Protein AF-A0AAW7IAT6-F1 (afdb_monomer)

Organism: NCBI:txid1478

Structure (mmCIF, N/CA/C/O backbone):
data_AF-A0AAW7IAT6-F1
#
_entry.id   AF-A0AAW7IAT6-F1
#
loop_
_atom_site.group_PDB
_atom_site.id
_atom_site.type_symbol
_atom_site.label_atom_id
_atom_site.label_alt_id
_atom_site.label_comp_id
_atom_site.label_asym_id
_atom_site.label_entity_id
_atom_site.label_seq_id
_atom_site.pdbx_PDB_ins_code
_atom_site.Cartn_x
_atom_site.Cartn_y
_atom_site.Cartn_z
_atom_site.occupancy
_atom_site.B_iso_or_equiv
_atom_site.auth_seq_id
_atom_site.auth_comp_id
_atom_site.auth_asym_id
_atom_site.auth_atom_id
_atom_site.pdbx_PDB_model_num
ATOM 1 N N . MET A 1 1 ? 3.545 -10.809 -5.179 1.00 68.06 1 MET A N 1
ATOM 2 C CA . MET A 1 1 ? 3.947 -9.410 -4.914 1.00 68.06 1 MET A CA 1
ATOM 3 C C . MET A 1 1 ? 3.331 -9.015 -3.589 1.00 68.06 1 MET A C 1
ATOM 5 O O . MET A 1 1 ? 2.129 -9.197 -3.452 1.00 68.06 1 MET A O 1
ATOM 9 N N . LYS A 1 2 ? 4.120 -8.574 -2.607 1.00 82.31 2 LYS A N 1
ATOM 10 C CA . LYS A 1 2 ? 3.597 -8.228 -1.280 1.00 82.31 2 LYS A CA 1
ATOM 11 C C . LYS A 1 2 ? 4.144 -6.863 -0.873 1.00 82.31 2 LYS A C 1
ATOM 13 O O . LYS A 1 2 ? 5.359 -6.686 -0.851 1.00 82.31 2 LYS A O 1
ATOM 18 N N . LEU A 1 3 ? 3.237 -5.898 -0.720 1.00 88.25 3 LEU A N 1
ATOM 19 C CA . LEU A 1 3 ? 3.555 -4.472 -0.587 1.00 88.25 3 LEU A CA 1
ATOM 20 C C . LEU A 1 3 ? 3.602 -4.011 0.872 1.00 88.25 3 LEU A C 1
ATOM 22 O O . LEU A 1 3 ? 4.356 -3.101 1.171 1.00 88.25 3 LEU A O 1
ATOM 26 N N . PHE A 1 4 ? 2.807 -4.641 1.737 1.00 94.31 4 PHE A N 1
ATOM 27 C CA . PHE A 1 4 ? 2.560 -4.205 3.111 1.00 94.31 4 PHE A CA 1
ATOM 28 C C . PHE A 1 4 ? 3.017 -5.263 4.117 1.00 94.31 4 PHE A C 1
ATOM 30 O O . PHE A 1 4 ? 2.236 -5.743 4.933 1.00 94.31 4 PHE A O 1
ATOM 37 N N . ASN A 1 5 ? 4.257 -5.728 3.984 1.00 93.88 5 ASN A N 1
ATOM 38 C CA . ASN A 1 5 ? 4.747 -6.843 4.788 1.00 93.88 5 ASN A CA 1
ATOM 39 C C . ASN A 1 5 ? 4.856 -6.474 6.263 1.00 93.88 5 ASN A C 1
ATOM 41 O O . ASN A 1 5 ? 4.437 -7.260 7.111 1.00 93.88 5 ASN A O 1
ATOM 45 N N . GLU A 1 6 ? 5.432 -5.313 6.555 1.00 94.25 6 GLU A N 1
ATOM 46 C CA . GLU A 1 6 ? 5.637 -4.872 7.932 1.00 94.25 6 GLU A CA 1
ATOM 47 C C . GLU A 1 6 ? 4.328 -4.342 8.516 1.00 94.25 6 GLU A C 1
ATOM 49 O O . GLU A 1 6 ? 3.945 -4.704 9.630 1.00 94.25 6 GLU A O 1
ATOM 54 N N . THR A 1 7 ? 3.556 -3.599 7.717 1.00 96.31 7 THR A N 1
ATOM 55 C CA . THR A 1 7 ? 2.247 -3.087 8.142 1.00 96.31 7 THR A CA 1
ATOM 56 C C . THR A 1 7 ? 1.276 -4.219 8.495 1.00 96.31 7 THR A C 1
ATOM 58 O O . THR A 1 7 ? 0.554 -4.119 9.484 1.00 96.31 7 THR A O 1
ATOM 61 N N . GLU A 1 8 ? 1.261 -5.329 7.746 1.00 96.75 8 GLU A N 1
ATOM 62 C CA . GLU A 1 8 ? 0.407 -6.484 8.066 1.00 96.75 8 GLU A CA 1
ATOM 63 C C . GLU A 1 8 ? 0.724 -7.110 9.431 1.00 96.75 8 GLU A C 1
ATOM 65 O O . GLU A 1 8 ? -0.200 -7.548 10.118 1.00 96.75 8 GLU A O 1
ATOM 70 N N . LYS A 1 9 ? 1.998 -7.136 9.847 1.00 96.62 9 LYS A N 1
ATOM 71 C CA . LYS A 1 9 ? 2.387 -7.652 11.170 1.00 96.62 9 LYS A CA 1
ATOM 72 C C . LYS A 1 9 ? 1.819 -6.771 12.278 1.00 96.62 9 LYS A C 1
ATOM 74 O O . LYS A 1 9 ? 1.183 -7.281 13.196 1.00 96.62 9 LYS A O 1
ATOM 79 N N . VAL A 1 10 ? 1.973 -5.453 12.137 1.00 97.19 10 VAL A N 1
ATOM 80 C CA . VAL A 1 10 ? 1.434 -4.472 13.092 1.00 97.19 10 VAL A CA 1
ATOM 81 C C . VAL A 1 10 ? -0.098 -4.526 13.139 1.00 97.19 10 VAL A C 1
ATOM 83 O O . VAL A 1 10 ? -0.684 -4.475 14.219 1.00 97.19 10 VAL A O 1
ATOM 86 N N . ILE A 1 11 ? -0.765 -4.700 11.991 1.00 97.06 11 ILE A N 1
ATOM 87 C CA . ILE A 1 11 ? -2.224 -4.889 11.931 1.00 97.06 11 ILE A CA 1
ATOM 88 C C . ILE A 1 11 ? -2.654 -6.135 12.699 1.00 97.06 11 ILE A C 1
ATOM 90 O O . ILE A 1 11 ? -3.659 -6.091 13.410 1.00 97.06 11 ILE A O 1
ATOM 94 N N . ALA A 1 12 ? -1.945 -7.250 12.522 1.00 97.56 12 ALA A N 1
ATOM 95 C CA . ALA A 1 12 ? -2.290 -8.501 13.182 1.00 97.56 12 ALA A CA 1
ATOM 96 C C . ALA A 1 12 ? -2.202 -8.363 14.708 1.00 97.56 12 ALA A C 1
ATOM 98 O O . ALA A 1 12 ? -3.153 -8.720 15.401 1.00 97.56 12 ALA A O 1
ATOM 99 N N . GLU A 1 13 ? -1.121 -7.766 15.211 1.00 97.25 13 GLU A N 1
ATOM 100 C CA . GLU A 1 13 ? -0.932 -7.519 16.643 1.00 97.25 13 GLU A CA 1
ATOM 101 C C . GLU A 1 13 ? -1.993 -6.561 17.211 1.00 97.25 13 GLU A C 1
ATOM 103 O O . GLU A 1 13 ? -2.610 -6.843 18.241 1.00 97.25 13 GLU A O 1
ATOM 108 N N . TYR A 1 14 ? -2.279 -5.462 16.501 1.00 97.38 14 TYR A N 1
ATOM 109 C CA . TYR A 1 14 ? -3.326 -4.518 16.892 1.00 97.38 14 TYR A CA 1
ATOM 110 C C . TYR A 1 14 ? -4.693 -5.202 16.992 1.00 97.38 14 TYR A C 1
ATOM 112 O O . TYR A 1 14 ? -5.395 -5.050 17.990 1.00 97.38 14 TYR A O 1
ATOM 120 N N . LYS A 1 15 ? -5.064 -5.992 15.975 1.00 96.81 15 LYS A N 1
ATOM 121 C CA . LYS A 1 15 ? -6.337 -6.723 15.950 1.00 96.81 15 LYS A CA 1
ATOM 122 C C . LYS A 1 15 ? -6.440 -7.740 17.075 1.00 96.81 15 LYS A C 1
ATOM 124 O O . LYS A 1 15 ? -7.511 -7.881 17.651 1.00 96.81 15 LYS A O 1
ATOM 129 N N . GLU A 1 16 ? -5.354 -8.434 17.404 1.00 97.38 16 GLU A N 1
ATOM 130 C CA . GLU A 1 16 ? -5.362 -9.379 18.518 1.00 97.38 16 GLU A CA 1
ATOM 131 C C . GLU A 1 16 ? -5.670 -8.674 19.847 1.00 97.38 16 GLU A C 1
ATOM 133 O O . GLU A 1 16 ? -6.493 -9.157 20.626 1.00 97.38 16 GLU A O 1
ATOM 138 N N . ARG A 1 17 ? -5.050 -7.513 20.098 1.00 96.88 17 ARG A N 1
ATOM 139 C CA . ARG A 1 17 ? -5.281 -6.739 21.327 1.00 96.88 17 ARG A CA 1
ATOM 140 C C . ARG A 1 17 ? -6.670 -6.107 21.360 1.00 96.88 17 ARG A C 1
ATOM 142 O O . ARG A 1 17 ? -7.332 -6.189 22.389 1.00 96.88 17 ARG A O 1
ATOM 149 N N . VAL A 1 18 ? -7.140 -5.553 20.242 1.00 96.38 18 VAL A N 1
ATOM 150 C CA . VAL A 1 18 ? -8.504 -5.008 20.129 1.00 96.38 18 VAL A CA 1
ATOM 151 C C . VAL A 1 18 ? -9.552 -6.088 20.377 1.00 96.38 18 VAL A C 1
ATOM 153 O O . VAL A 1 18 ? -10.456 -5.862 21.169 1.00 96.38 18 VAL A O 1
ATOM 156 N N . ASN A 1 19 ? -9.394 -7.281 19.798 1.00 96.50 19 ASN A N 1
ATOM 157 C CA . ASN A 1 19 ? -10.354 -8.369 19.991 1.00 96.50 19 ASN A CA 1
ATOM 158 C C . ASN A 1 19 ? -10.507 -8.766 21.468 1.00 96.50 19 ASN A C 1
ATOM 160 O O . ASN A 1 19 ? -11.608 -9.103 21.890 1.00 96.50 19 ASN A O 1
ATOM 164 N N . LYS A 1 20 ? -9.428 -8.726 22.263 1.00 96.31 20 LYS A N 1
ATOM 165 C CA . LYS A 1 20 ? -9.503 -9.004 23.709 1.00 96.31 20 LYS A CA 1
ATOM 166 C C . LYS A 1 20 ? -10.361 -7.959 24.429 1.00 96.31 20 LYS A C 1
ATOM 168 O O . LYS A 1 20 ? -11.218 -8.335 25.220 1.00 96.31 20 LYS A O 1
ATOM 173 N N . LEU A 1 21 ? -10.173 -6.680 24.104 1.00 96.69 21 LEU A N 1
ATOM 174 C CA . LEU A 1 21 ? -10.958 -5.579 24.672 1.00 96.69 21 LEU A CA 1
ATOM 175 C C . LEU A 1 21 ? -12.420 -5.598 24.192 1.00 96.69 21 LEU A C 1
ATOM 177 O O . LEU A 1 21 ? -13.328 -5.289 24.954 1.00 96.69 21 LEU A O 1
ATOM 181 N N . ASP A 1 22 ? -12.668 -5.976 22.937 1.00 95.81 22 ASP A N 1
ATOM 182 C CA . ASP A 1 22 ? -14.022 -6.098 22.384 1.00 95.81 22 ASP A CA 1
ATOM 183 C C . ASP A 1 22 ? -14.809 -7.236 23.049 1.00 95.81 22 ASP A C 1
ATOM 185 O O . ASP A 1 22 ? -15.997 -7.080 23.320 1.00 95.81 22 ASP A O 1
ATOM 189 N N . LEU A 1 23 ? -14.157 -8.363 23.352 1.00 97.19 23 LEU A N 1
ATOM 190 C CA . LEU A 1 23 ? -14.782 -9.459 24.099 1.00 97.19 23 LEU A CA 1
ATOM 191 C C . LEU A 1 23 ? -15.156 -9.029 25.522 1.00 97.19 23 LEU A C 1
ATOM 193 O O . LEU A 1 23 ? -16.274 -9.287 25.959 1.00 97.19 23 LEU A O 1
ATOM 197 N N . GLN A 1 24 ? -14.261 -8.326 26.218 1.00 96.50 24 GLN A N 1
ATOM 198 C CA . GLN A 1 24 ? -14.551 -7.811 27.560 1.00 96.50 24 GLN A CA 1
ATOM 199 C C . GLN A 1 24 ? -15.702 -6.795 27.548 1.00 96.50 24 GLN A C 1
ATOM 201 O O . GLN A 1 24 ? -16.586 -6.853 28.396 1.00 96.50 24 GLN A O 1
ATOM 206 N N . GLU A 1 25 ? -15.737 -5.893 26.564 1.00 95.56 25 GLU A N 1
ATOM 207 C CA . GLU A 1 25 ? -16.840 -4.939 26.403 1.00 95.56 25 GLU A CA 1
ATOM 208 C C . GLU A 1 25 ? -18.183 -5.653 26.157 1.00 95.56 25 GLU A C 1
ATOM 210 O O . GLU A 1 25 ? -19.205 -5.264 26.723 1.00 95.56 25 GLU A O 1
ATOM 215 N N . GLN A 1 26 ? -18.192 -6.732 25.364 1.00 97.31 26 GLN A N 1
ATOM 216 C CA . GLN A 1 26 ? -19.392 -7.551 25.155 1.00 97.31 26 GLN A CA 1
ATOM 217 C C . GLN A 1 26 ? -19.880 -8.213 26.448 1.00 97.31 26 GLN A C 1
ATOM 219 O O . GLN A 1 26 ? -21.081 -8.192 26.719 1.00 97.31 26 GLN A O 1
ATOM 224 N N . GLU A 1 27 ? -18.970 -8.779 27.243 1.00 97.62 27 GLU A N 1
ATOM 225 C CA . GLU A 1 27 ? -19.296 -9.391 28.537 1.00 97.62 27 GLU A CA 1
ATOM 226 C C . GLU A 1 27 ? -19.878 -8.358 29.513 1.00 97.62 27 GLU A C 1
ATOM 228 O O . GLU A 1 27 ? -20.914 -8.613 30.127 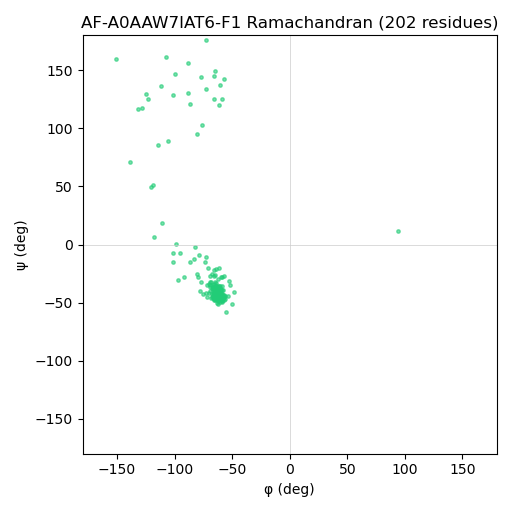1.00 97.62 27 GLU A O 1
ATOM 233 N N . LEU A 1 28 ? -19.286 -7.162 29.594 1.00 97.75 28 LEU A N 1
ATOM 234 C CA . LEU A 1 28 ? -19.784 -6.085 30.456 1.00 97.75 28 LEU A CA 1
ATOM 235 C C . LEU A 1 28 ? -21.164 -5.579 30.027 1.00 97.75 28 LEU A C 1
ATOM 237 O O . LEU A 1 28 ? -22.027 -5.362 30.875 1.00 97.75 28 LEU A O 1
ATOM 241 N N . HIS A 1 29 ? -21.415 -5.421 28.725 1.00 97.38 29 HIS A N 1
ATOM 242 C CA . HIS A 1 29 ? -22.745 -5.042 28.246 1.00 97.38 29 HIS A CA 1
ATOM 243 C C . HIS A 1 29 ? -23.795 -6.129 28.495 1.00 97.38 29 HIS A C 1
ATOM 245 O O . HIS A 1 29 ? -24.941 -5.803 28.809 1.00 97.38 29 HIS A O 1
ATOM 251 N N . ALA A 1 30 ? -23.427 -7.406 28.372 1.00 97.75 30 ALA A N 1
ATOM 252 C CA . ALA A 1 30 ? -24.324 -8.509 28.699 1.00 97.75 30 ALA A CA 1
ATOM 253 C C . ALA A 1 30 ? -24.684 -8.510 30.194 1.00 97.75 30 ALA A C 1
ATOM 255 O O . ALA A 1 30 ? -25.865 -8.611 30.530 1.00 97.75 30 ALA A O 1
ATOM 256 N N . GLU A 1 31 ? -23.696 -8.319 31.071 1.00 97.06 31 GLU A N 1
ATOM 257 C CA . GLU A 1 31 ? -23.906 -8.206 32.519 1.00 97.06 31 GLU A CA 1
ATOM 258 C C . GLU A 1 31 ? -24.777 -6.991 32.867 1.00 97.06 31 GLU A C 1
ATOM 260 O O . GLU A 1 31 ? -25.719 -7.096 33.650 1.00 97.06 31 GLU A O 1
ATOM 265 N N . LEU A 1 32 ? -24.528 -5.838 32.238 1.00 96.44 32 LEU A N 1
ATOM 266 C CA . LEU A 1 32 ? -25.323 -4.631 32.460 1.00 96.44 32 LEU A CA 1
ATOM 267 C C . LEU A 1 32 ? -26.798 -4.837 32.086 1.00 96.44 32 LEU A C 1
ATOM 269 O O . LEU A 1 32 ? -27.684 -4.397 32.820 1.00 96.44 32 LEU A O 1
ATOM 273 N N . ASN A 1 33 ? -27.062 -5.523 30.971 1.00 97.06 33 ASN A N 1
ATOM 274 C CA . ASN A 1 33 ? -28.423 -5.860 30.555 1.00 97.06 33 ASN A CA 1
ATOM 275 C C . ASN A 1 33 ? -29.090 -6.815 31.555 1.00 97.06 33 ASN A C 1
ATOM 277 O O . ASN A 1 33 ? -30.233 -6.579 31.945 1.00 97.06 33 ASN A O 1
ATOM 281 N N . ALA A 1 34 ? -28.374 -7.841 32.027 1.00 97.38 34 ALA A N 1
ATOM 282 C CA . ALA A 1 34 ? -28.889 -8.768 33.034 1.00 97.38 34 ALA A CA 1
ATOM 283 C C . ALA A 1 34 ? -29.238 -8.047 34.351 1.00 97.38 34 ALA A C 1
ATOM 285 O O . ALA A 1 34 ? -30.313 -8.264 34.910 1.00 97.38 34 ALA A O 1
ATOM 286 N N . LEU A 1 35 ? -28.385 -7.120 34.802 1.00 97.31 35 LEU A N 1
ATOM 287 C CA . LEU A 1 35 ? -28.651 -6.287 35.980 1.00 97.31 35 LEU A CA 1
ATOM 288 C C . LEU A 1 35 ? -29.867 -5.366 35.774 1.00 97.31 35 LEU A C 1
ATOM 290 O O . LEU A 1 35 ? -30.648 -5.159 36.702 1.00 97.31 35 LEU A O 1
ATOM 294 N N . GLN A 1 36 ? -30.078 -4.824 34.570 1.00 94.56 36 GLN A N 1
ATOM 295 C CA . GLN A 1 36 ? -31.275 -4.030 34.264 1.00 94.56 36 GLN A CA 1
ATOM 296 C C . GLN A 1 36 ? -32.561 -4.866 34.291 1.00 94.56 36 GLN A C 1
ATOM 298 O O . GLN A 1 36 ? -33.590 -4.394 34.790 1.00 94.56 36 GLN A O 1
ATOM 303 N N . GLU A 1 37 ? -32.512 -6.097 33.782 1.00 96.62 37 GLU A N 1
ATOM 304 C CA . GLU A 1 37 ? -33.627 -7.043 33.847 1.00 96.62 37 GLU A CA 1
ATOM 305 C C . GLU A 1 37 ? -33.942 -7.420 35.302 1.00 96.62 37 GLU A C 1
ATOM 307 O O . GLU A 1 37 ? -35.100 -7.324 35.720 1.00 96.62 37 GLU A O 1
ATOM 312 N N . GLU A 1 38 ? -32.918 -7.744 36.100 1.00 95.69 38 GLU A N 1
ATOM 313 C CA . GLU A 1 38 ? -33.052 -8.041 37.532 1.00 95.69 38 GLU A CA 1
ATOM 314 C C . GLU A 1 38 ? -33.657 -6.855 38.294 1.00 95.69 38 GLU A C 1
ATOM 316 O O . GLU A 1 38 ? -34.638 -7.009 39.024 1.00 95.69 38 GLU A O 1
ATOM 321 N N . HIS A 1 39 ? -33.135 -5.644 38.081 1.00 94.75 39 HIS A N 1
ATOM 322 C CA . HIS A 1 39 ? -33.656 -4.436 38.719 1.00 94.75 39 HIS A CA 1
ATOM 323 C C . HIS A 1 39 ? -35.128 -4.187 38.362 1.00 94.75 39 HIS A C 1
ATOM 325 O O . HIS A 1 39 ? -35.924 -3.796 39.219 1.00 94.75 39 HIS A O 1
ATOM 331 N N . THR A 1 40 ? -35.511 -4.437 37.107 1.00 94.19 40 THR A N 1
ATOM 332 C CA . THR A 1 40 ? -36.898 -4.287 36.650 1.00 94.19 40 THR A CA 1
ATOM 333 C C . THR A 1 40 ? -37.820 -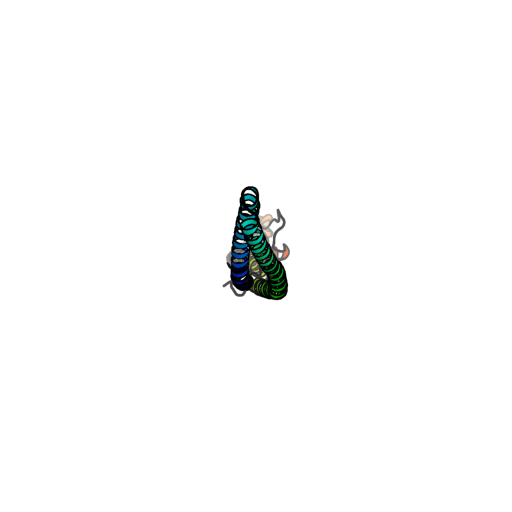5.304 37.322 1.00 94.19 40 THR A C 1
ATOM 335 O O . THR A 1 40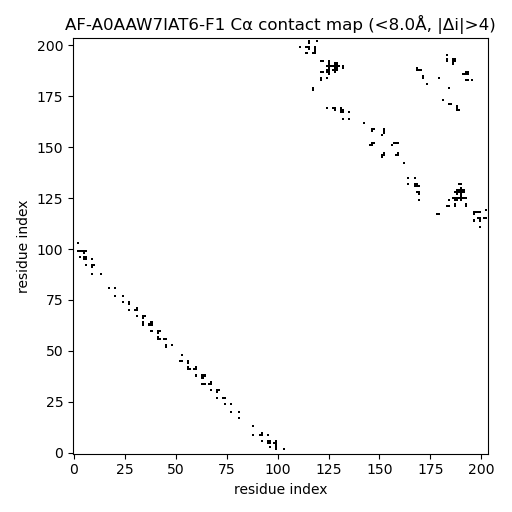 ? -38.888 -4.924 37.805 1.00 94.19 40 THR A O 1
ATOM 338 N N . ALA A 1 41 ? -37.398 -6.568 37.428 1.00 94.62 41 ALA A N 1
ATOM 339 C CA . ALA A 1 41 ? -38.146 -7.600 38.147 1.00 94.62 41 ALA A CA 1
ATOM 340 C C . ALA A 1 41 ? -38.349 -7.231 39.628 1.00 94.62 41 ALA A C 1
ATOM 342 O O . ALA A 1 41 ? -39.473 -7.268 40.127 1.00 94.62 41 ALA A O 1
ATOM 343 N N . LEU A 1 42 ? -37.297 -6.749 40.302 1.00 93.62 42 LEU A N 1
ATOM 344 C CA . LEU A 1 42 ? -37.365 -6.308 41.700 1.00 93.62 42 LEU A CA 1
ATOM 345 C C . LEU A 1 42 ? -38.306 -5.118 41.924 1.00 93.62 42 LEU A C 1
ATOM 347 O O . LEU A 1 42 ? -38.847 -4.962 43.021 1.00 93.62 42 LEU A O 1
ATOM 351 N N . ILE A 1 43 ? -38.486 -4.245 40.929 1.00 91.38 43 ILE A N 1
ATOM 352 C CA . ILE A 1 43 ? -39.466 -3.152 40.996 1.00 91.38 43 ILE A CA 1
ATOM 353 C C . ILE A 1 43 ? -40.888 -3.704 40.883 1.00 91.38 43 ILE A C 1
ATOM 355 O O . ILE A 1 43 ? -41.745 -3.311 41.674 1.00 91.38 43 ILE A O 1
ATOM 359 N N . LEU A 1 44 ? -41.134 -4.615 39.940 1.00 93.25 44 LEU A N 1
ATOM 360 C CA . LEU A 1 44 ? -42.453 -5.218 39.733 1.00 93.25 44 LEU A CA 1
ATOM 361 C C . LEU A 1 44 ? -42.903 -6.027 40.960 1.00 93.25 44 LEU A C 1
ATOM 363 O O . LEU A 1 44 ? -44.037 -5.884 41.417 1.00 93.25 44 LEU A O 1
ATOM 367 N N . ASP A 1 45 ? -41.995 -6.786 41.575 1.00 93.38 45 ASP A N 1
ATOM 368 C CA . ASP A 1 45 ? -42.293 -7.592 42.766 1.00 93.38 45 ASP A CA 1
ATOM 369 C C . ASP A 1 45 ? -42.681 -6.740 43.994 1.00 93.38 45 ASP A C 1
ATOM 371 O O . ASP A 1 45 ? -43.370 -7.211 44.904 1.00 93.38 45 ASP A O 1
ATOM 375 N N . GLN A 1 46 ? -42.315 -5.450 44.030 1.00 89.06 46 GLN A N 1
ATOM 376 C CA . GLN A 1 46 ? -42.703 -4.540 45.120 1.00 89.06 46 GLN A CA 1
ATOM 377 C C . GLN A 1 46 ? -44.192 -4.160 45.111 1.00 89.06 46 GLN A C 1
ATOM 379 O O . GLN A 1 46 ? -44.702 -3.701 46.147 1.00 89.06 46 GLN A O 1
ATOM 384 N N . GLU A 1 47 ? -44.886 -4.314 43.979 1.00 86.50 47 GLU A N 1
ATOM 385 C CA . GLU A 1 47 ? -46.293 -3.924 43.825 1.00 86.50 47 GLU A CA 1
ATOM 386 C C . GLU A 1 47 ? -47.233 -4.807 44.662 1.00 86.50 47 GLU A C 1
ATOM 388 O O . GLU A 1 47 ? -48.221 -4.307 45.202 1.00 86.50 47 GLU A O 1
ATOM 393 N N . GLY A 1 48 ? -46.887 -6.087 44.844 1.00 86.25 48 GLY A N 1
ATOM 394 C CA . GLY A 1 48 ? -47.652 -7.056 45.643 1.00 86.25 48 GLY A CA 1
ATOM 395 C C . GLY A 1 48 ? -47.108 -7.332 47.052 1.00 86.25 48 GLY A C 1
ATOM 396 O O . GLY A 1 48 ? -47.764 -8.023 47.830 1.00 86.25 48 GLY A O 1
ATOM 397 N N . ALA A 1 49 ? -45.929 -6.805 47.388 1.00 88.62 49 ALA A N 1
ATOM 398 C CA . ALA A 1 49 ? -45.195 -7.129 48.612 1.00 88.62 49 ALA A CA 1
ATOM 399 C C . ALA A 1 49 ? -45.751 -6.454 49.883 1.00 88.62 49 ALA A C 1
ATOM 401 O O . ALA A 1 49 ? -46.129 -5.275 49.882 1.00 88.62 49 ALA A O 1
ATOM 402 N N . ASN A 1 50 ? -45.701 -7.167 51.014 1.00 93.50 50 ASN A N 1
ATOM 403 C CA . ASN A 1 50 ? -45.935 -6.578 52.337 1.00 93.50 50 ASN A CA 1
ATOM 404 C C . ASN A 1 50 ? -44.756 -5.682 52.787 1.00 93.50 50 ASN A C 1
ATOM 406 O O . ASN A 1 50 ? -43.741 -5.562 52.104 1.00 93.50 50 ASN A O 1
ATOM 410 N N . LEU A 1 51 ? -44.871 -5.016 53.944 1.00 90.44 51 LEU A N 1
ATOM 411 C CA . LEU A 1 51 ? -43.859 -4.050 54.403 1.00 90.44 51 LEU A CA 1
ATOM 412 C C . LEU A 1 51 ? -42.454 -4.661 54.543 1.00 90.44 51 LEU A C 1
ATOM 414 O O . LEU A 1 51 ? -41.481 -4.053 54.096 1.00 90.44 51 LEU A O 1
ATOM 418 N N . SER A 1 52 ? -42.344 -5.841 55.155 1.00 91.69 52 SER A N 1
ATOM 419 C CA . SER A 1 52 ? -41.057 -6.510 55.375 1.00 91.69 52 SER A CA 1
ATOM 420 C C . SER A 1 52 ? -40.426 -6.948 54.052 1.00 91.69 52 SER A C 1
ATOM 422 O O . SER A 1 52 ? -39.244 -6.697 53.821 1.00 91.69 52 SER A O 1
ATOM 424 N N . GLU A 1 53 ? -41.227 -7.528 53.156 1.00 92.19 53 GLU A N 1
ATOM 425 C CA . GLU A 1 53 ? -40.809 -7.913 51.800 1.00 92.19 53 GLU A CA 1
ATOM 426 C C . GLU A 1 53 ? -40.364 -6.698 50.981 1.00 92.19 53 GLU A C 1
ATOM 428 O O . GLU A 1 53 ? -39.326 -6.728 50.328 1.00 92.19 53 GLU A O 1
ATOM 433 N N . ARG A 1 54 ? -41.085 -5.579 51.075 1.00 90.62 54 ARG A N 1
ATOM 434 C CA . ARG A 1 54 ? -40.736 -4.345 50.364 1.00 90.62 54 ARG A CA 1
ATOM 435 C C . ARG A 1 54 ? -39.408 -3.752 50.836 1.00 90.62 54 ARG A C 1
ATOM 437 O O . ARG A 1 54 ? -38.657 -3.230 50.014 1.00 90.62 54 ARG A O 1
ATOM 444 N N . ILE A 1 55 ? -39.105 -3.809 52.137 1.00 91.56 55 ILE A N 1
ATOM 445 C CA . ILE A 1 55 ? -37.798 -3.381 52.668 1.00 91.56 55 ILE A CA 1
ATOM 446 C C . ILE A 1 55 ? -36.684 -4.266 52.095 1.00 91.56 55 ILE A C 1
ATOM 448 O O . ILE A 1 55 ? -35.658 -3.745 51.658 1.00 91.56 55 ILE A O 1
ATOM 452 N N . TYR A 1 56 ? -3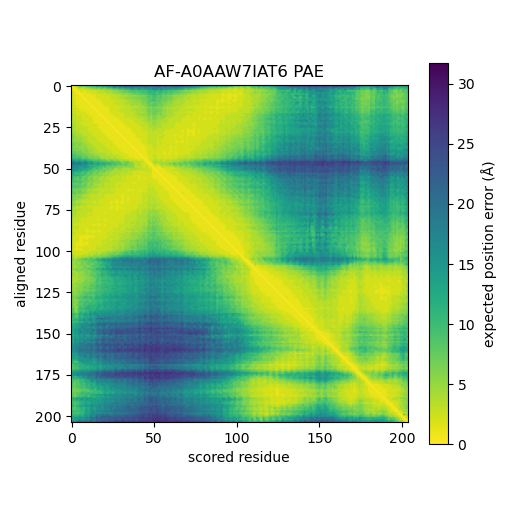6.906 -5.582 52.050 1.00 93.75 56 TYR A N 1
ATOM 453 C CA . TYR A 1 56 ? -35.955 -6.537 51.487 1.00 93.75 56 TYR A CA 1
ATOM 454 C C . TYR A 1 56 ? -35.701 -6.298 49.989 1.00 93.75 56 TYR A C 1
ATOM 456 O O . TYR A 1 56 ? -34.553 -6.109 49.588 1.00 93.75 56 TYR A O 1
ATOM 464 N N . LEU A 1 57 ? -36.761 -6.198 49.180 1.00 93.75 57 LEU A N 1
ATOM 465 C CA . LEU A 1 57 ? -36.673 -5.940 47.737 1.00 93.75 57 LEU A CA 1
ATOM 466 C C . LEU A 1 57 ? -35.984 -4.604 47.427 1.00 93.75 57 LEU A C 1
ATOM 468 O O . LEU A 1 57 ? -35.161 -4.526 46.520 1.00 93.75 57 LEU A O 1
ATOM 472 N N . LYS A 1 58 ? -36.243 -3.554 48.220 1.00 92.19 58 LYS A N 1
ATOM 473 C CA . LYS A 1 58 ? -35.526 -2.273 48.090 1.00 92.19 58 LYS A CA 1
ATOM 474 C C . LYS A 1 58 ? -34.033 -2.397 48.385 1.00 92.19 58 LYS A C 1
ATOM 476 O O . LYS A 1 58 ? -33.241 -1.696 47.759 1.00 92.19 58 LYS A O 1
ATOM 481 N N . SER A 1 59 ? -33.645 -3.247 49.335 1.00 93.50 59 SER A N 1
ATOM 482 C CA . SER A 1 59 ? -32.232 -3.503 49.623 1.00 93.50 59 SER A CA 1
ATOM 483 C C . SER A 1 59 ? -31.546 -4.191 48.445 1.00 93.50 59 SER A C 1
ATOM 485 O O . SER A 1 59 ? -30.469 -3.754 48.049 1.00 93.50 59 SER A O 1
ATOM 487 N N . GLN A 1 60 ? -32.183 -5.211 47.861 1.00 95.12 60 GLN A N 1
ATOM 488 C CA . GLN A 1 60 ? -31.657 -5.891 46.674 1.00 95.12 60 GLN A CA 1
ATOM 489 C C . GLN A 1 60 ? -31.576 -4.952 45.469 1.00 95.12 60 GLN A C 1
ATOM 491 O O . GLN A 1 60 ? -30.532 -4.869 44.835 1.00 95.12 60 GLN A O 1
ATOM 496 N N . ALA A 1 61 ? -32.621 -4.161 45.205 1.00 93.38 61 ALA A N 1
ATOM 497 C CA . ALA A 1 61 ? -32.610 -3.203 44.100 1.00 93.38 61 ALA A CA 1
ATOM 498 C C . ALA A 1 61 ? -31.447 -2.205 44.226 1.00 93.38 61 ALA A C 1
ATOM 500 O O . ALA A 1 61 ? -30.786 -1.887 43.242 1.00 93.38 61 ALA A O 1
ATOM 501 N N . LYS A 1 62 ? -31.141 -1.755 45.452 1.00 94.44 62 LYS A N 1
ATOM 502 C CA . LYS A 1 62 ? -29.987 -0.886 45.711 1.00 94.44 62 LYS A CA 1
ATOM 503 C C . LYS A 1 62 ? -28.648 -1.591 45.460 1.00 94.44 62 LYS A C 1
ATOM 505 O O . LYS A 1 62 ? -27.717 -0.948 44.985 1.00 94.44 62 LYS A O 1
ATOM 510 N N . GLU A 1 63 ? -28.542 -2.880 45.775 1.00 95.19 63 GLU A N 1
ATOM 511 C CA . GLU A 1 63 ? -27.353 -3.682 45.462 1.00 95.19 63 GLU A CA 1
ATOM 512 C C . GLU A 1 63 ? -27.154 -3.814 43.946 1.00 95.19 63 GLU A C 1
ATOM 514 O O . GLU A 1 63 ? -26.044 -3.603 43.461 1.00 95.19 63 GLU A O 1
ATOM 519 N N . VAL A 1 64 ? -28.229 -4.086 43.199 1.00 96.25 64 VAL A N 1
ATOM 520 C CA . VAL A 1 64 ? -28.198 -4.173 41.731 1.00 96.25 64 VAL A CA 1
ATOM 521 C C . VAL A 1 64 ? -27.752 -2.850 41.111 1.00 96.25 64 VAL A C 1
ATOM 523 O O . VAL A 1 64 ? -26.846 -2.851 40.284 1.00 96.25 64 VAL A O 1
ATOM 526 N N . VAL A 1 65 ? -28.296 -1.714 41.568 1.00 95.12 65 VAL A N 1
ATOM 527 C CA . VAL A 1 65 ? -27.847 -0.382 41.118 1.00 95.12 65 VAL A CA 1
ATOM 528 C C . VAL A 1 65 ? -26.350 -0.186 41.368 1.00 95.12 65 VAL A C 1
ATOM 530 O O . VAL A 1 65 ? -25.636 0.240 40.465 1.00 95.12 65 VAL A O 1
ATOM 533 N N . GLY A 1 66 ? -25.855 -0.554 42.555 1.00 96.19 66 GLY A N 1
ATOM 534 C CA . GLY A 1 66 ? -24.426 -0.465 42.867 1.00 96.19 66 GLY A CA 1
ATOM 535 C C . GLY A 1 66 ? -23.556 -1.331 41.948 1.00 96.19 66 GLY A C 1
ATOM 536 O O . GLY A 1 66 ? -22.500 -0.886 41.506 1.00 96.19 66 GLY A O 1
ATOM 537 N N . LYS A 1 67 ? -24.008 -2.544 41.598 1.00 96.69 67 LYS A N 1
ATOM 538 C CA . LYS A 1 67 ? -23.323 -3.393 40.607 1.00 96.69 67 LYS A CA 1
ATOM 539 C C . LYS A 1 67 ? -23.334 -2.756 39.217 1.00 96.69 67 LYS A C 1
ATOM 541 O O . LYS A 1 67 ? -22.297 -2.739 38.562 1.00 96.69 67 LYS A O 1
ATOM 546 N N . SER A 1 68 ? -24.459 -2.185 38.782 1.00 96.50 68 SER A N 1
ATOM 547 C CA . SER A 1 68 ? -24.550 -1.497 37.487 1.00 96.50 68 SER A CA 1
ATOM 548 C C . SER A 1 68 ? -23.620 -0.284 37.403 1.00 96.50 68 SER A C 1
ATOM 550 O O . SER A 1 68 ? -23.017 -0.058 36.359 1.00 96.50 68 SER A O 1
ATOM 552 N N . GLU A 1 69 ? -23.469 0.487 38.484 1.00 96.44 69 GLU A N 1
ATOM 553 C CA . GLU A 1 69 ? -22.516 1.606 38.552 1.00 96.44 69 GLU A CA 1
ATOM 554 C C . GLU A 1 69 ? -21.066 1.131 38.379 1.00 96.44 69 GLU A C 1
ATOM 556 O O . GLU A 1 69 ? -20.316 1.736 37.616 1.00 96.44 69 GLU A O 1
ATOM 561 N N . ILE A 1 70 ? -20.691 0.016 39.019 1.00 97.38 70 ILE A N 1
ATOM 562 C CA . ILE A 1 70 ? -19.362 -0.594 38.856 1.00 97.38 70 ILE A CA 1
ATOM 563 C C . ILE A 1 70 ? -19.143 -1.037 37.405 1.00 97.38 70 ILE A C 1
ATOM 565 O O . ILE A 1 70 ? -18.118 -0.702 36.816 1.00 97.38 70 ILE A O 1
ATOM 569 N N . VAL A 1 71 ? -20.107 -1.750 36.812 1.00 96.94 71 VAL A N 1
ATOM 570 C CA . VAL A 1 71 ? -20.014 -2.222 35.419 1.00 96.94 71 VAL A CA 1
ATOM 571 C C . VAL A 1 71 ? -19.891 -1.049 34.444 1.00 96.94 71 VAL A C 1
ATOM 573 O O . VAL A 1 71 ? -19.057 -1.093 33.544 1.00 96.94 71 VAL A O 1
ATOM 576 N N . ASN A 1 72 ? -20.659 0.027 34.639 1.00 97.06 72 ASN A N 1
ATOM 577 C CA . ASN A 1 72 ? -20.530 1.239 33.825 1.00 97.06 72 ASN A CA 1
ATOM 578 C C . ASN A 1 72 ? -19.138 1.873 33.952 1.00 97.06 72 ASN A C 1
ATOM 580 O O . ASN A 1 72 ? -18.554 2.234 32.934 1.00 97.06 72 ASN A O 1
ATOM 584 N N . GLY A 1 73 ? -18.581 1.949 35.166 1.00 97.50 73 GLY A N 1
ATOM 585 C CA . GLY A 1 73 ? -17.208 2.420 35.372 1.00 97.50 73 GLY A CA 1
ATOM 586 C C . GLY A 1 73 ? -16.181 1.569 34.618 1.00 97.50 73 GLY A C 1
ATOM 587 O O . GLY A 1 73 ? -15.318 2.110 33.935 1.00 97.50 73 GLY A O 1
ATOM 588 N N . MET A 1 74 ? -16.330 0.241 34.640 1.00 97.62 74 MET A N 1
ATOM 589 C CA . MET A 1 74 ? -15.459 -0.662 33.877 1.00 97.62 74 MET A CA 1
ATOM 590 C C . MET A 1 74 ? -15.585 -0.465 32.357 1.00 97.62 74 MET A C 1
ATOM 592 O O . MET A 1 74 ? -14.590 -0.581 31.647 1.00 97.62 74 MET A O 1
ATOM 596 N N . ILE A 1 75 ? -16.782 -0.159 31.841 1.00 97.00 75 ILE A N 1
ATOM 597 C CA . ILE A 1 75 ? -16.990 0.158 30.416 1.00 97.00 75 ILE A CA 1
ATOM 598 C C . ILE A 1 75 ? -16.273 1.465 30.042 1.00 97.00 75 ILE A C 1
ATOM 600 O O . ILE A 1 75 ? -15.647 1.539 28.983 1.00 97.00 75 ILE A O 1
ATOM 604 N N . GLU A 1 76 ? -16.335 2.486 30.902 1.00 96.81 76 GLU A N 1
ATOM 605 C CA . GLU A 1 76 ? -15.615 3.750 30.699 1.00 96.81 76 GLU A CA 1
ATOM 606 C C . GLU A 1 76 ? -14.094 3.534 30.678 1.00 96.81 76 GLU A C 1
ATOM 608 O O . GLU A 1 76 ? -13.432 3.970 29.731 1.00 96.81 76 GLU A O 1
ATOM 613 N N . GLU A 1 77 ? -13.556 2.786 31.647 1.00 95.94 77 GLU A N 1
ATOM 614 C CA . GLU A 1 77 ? -12.138 2.398 31.703 1.00 95.94 77 GLU A CA 1
ATOM 615 C C . GLU A 1 77 ? -11.705 1.657 30.426 1.00 95.94 77 GLU A C 1
ATOM 617 O O . GLU A 1 77 ? -10.686 1.992 29.820 1.00 95.94 77 GLU A O 1
ATOM 622 N N . LEU A 1 78 ? -12.520 0.717 29.936 1.00 96.75 78 LEU A N 1
ATOM 623 C CA . LEU A 1 78 ? -12.279 0.013 28.670 1.00 96.75 78 LEU A CA 1
ATOM 624 C C . LEU A 1 78 ? -12.229 0.961 27.465 1.00 96.75 78 LEU A C 1
ATOM 626 O O . LEU A 1 78 ? -11.428 0.773 26.544 1.00 96.75 78 LEU A O 1
ATOM 630 N N . GLY A 1 79 ? -13.071 1.995 27.460 1.00 95.06 79 GLY A N 1
ATOM 631 C CA . GLY A 1 79 ? -13.042 3.053 26.454 1.00 95.06 79 GLY A CA 1
ATOM 632 C C . GLY A 1 79 ? -11.708 3.803 26.444 1.00 95.06 79 GLY A C 1
ATOM 633 O O . GLY A 1 79 ? -11.127 4.028 25.372 1.00 95.06 79 GLY A O 1
ATOM 634 N N . GLU A 1 80 ? -11.188 4.139 27.625 1.00 97.31 80 GLU A N 1
ATOM 635 C CA . GLU A 1 80 ? -9.874 4.766 27.791 1.00 97.31 80 GLU A CA 1
ATOM 636 C C . GLU A 1 80 ? -8.734 3.831 27.369 1.00 97.31 80 GLU A C 1
ATOM 638 O O . GLU A 1 80 ? -7.837 4.251 26.632 1.00 97.31 80 GLU A O 1
ATOM 643 N N . GLU A 1 81 ? -8.796 2.547 27.729 1.00 97.00 81 GLU A N 1
ATOM 644 C CA . GLU A 1 81 ? -7.819 1.538 27.305 1.00 97.00 81 GLU A CA 1
ATOM 645 C C . GLU A 1 81 ? -7.779 1.384 25.779 1.00 97.00 81 GLU A C 1
ATOM 647 O O . GLU A 1 81 ? -6.703 1.376 25.170 1.00 97.00 81 GLU A O 1
ATOM 652 N N . LYS A 1 82 ? -8.944 1.338 25.119 1.00 96.31 82 LYS A N 1
ATOM 653 C CA . LYS A 1 82 ? -9.027 1.311 23.650 1.00 96.31 82 LYS A CA 1
ATOM 654 C C . LYS A 1 82 ? -8.444 2.578 23.028 1.00 96.31 82 LYS A C 1
ATOM 656 O O . LYS A 1 82 ? -7.836 2.505 21.954 1.00 96.31 82 LYS A O 1
ATOM 661 N N . ALA A 1 83 ? -8.634 3.742 23.649 1.00 96.94 83 ALA A N 1
ATOM 662 C CA . ALA A 1 83 ? -8.045 4.993 23.179 1.00 96.94 83 ALA A CA 1
ATOM 663 C C . ALA A 1 83 ? -6.515 4.986 23.335 1.00 96.94 83 ALA A C 1
ATOM 665 O O . ALA A 1 83 ? -5.804 5.308 22.377 1.00 96.94 83 ALA A O 1
ATOM 666 N N . ALA A 1 84 ? -6.008 4.538 24.485 1.00 97.50 84 ALA A N 1
ATOM 667 C CA . ALA A 1 84 ? -4.581 4.380 24.746 1.00 97.50 84 ALA A CA 1
ATOM 668 C C . ALA A 1 84 ? -3.929 3.403 23.756 1.00 97.50 84 ALA A C 1
ATOM 670 O O . ALA A 1 84 ? -2.891 3.722 23.175 1.00 97.50 84 ALA A O 1
ATOM 671 N N . LEU A 1 85 ? -4.583 2.275 23.459 1.00 97.62 85 LEU A N 1
ATOM 672 C CA . LEU A 1 85 ? -4.111 1.302 22.473 1.00 97.62 85 LEU A CA 1
ATOM 673 C C . LEU A 1 85 ? -3.985 1.916 21.069 1.00 97.62 85 LEU A C 1
ATOM 675 O O . LEU A 1 85 ? -3.011 1.669 20.358 1.00 97.62 85 LEU A O 1
ATOM 679 N N . ARG A 1 86 ? -4.943 2.755 20.647 1.00 97.00 86 ARG A N 1
ATOM 680 C CA . ARG A 1 86 ? -4.838 3.474 19.361 1.00 97.00 86 ARG A CA 1
ATOM 681 C C . ARG A 1 86 ? -3.647 4.426 19.351 1.00 97.00 86 ARG A C 1
ATOM 683 O O . ARG A 1 86 ? -2.944 4.499 18.342 1.00 97.00 86 ARG A O 1
ATOM 690 N N . MET A 1 87 ? -3.412 5.146 20.447 1.00 97.81 87 MET A N 1
ATOM 691 C CA . MET A 1 87 ? -2.262 6.045 20.566 1.00 97.81 87 MET A CA 1
ATOM 692 C C . MET A 1 87 ? -0.934 5.281 20.539 1.00 97.81 87 MET A C 1
ATOM 694 O O . MET A 1 87 ? -0.012 5.723 19.860 1.00 97.81 87 MET A O 1
ATOM 698 N N . GLU A 1 88 ? -0.862 4.122 21.199 1.00 97.44 88 GLU A N 1
ATOM 699 C CA . GLU A 1 88 ? 0.302 3.226 21.209 1.00 97.44 88 GLU A CA 1
ATOM 700 C C . GLU A 1 88 ? 0.641 2.721 19.798 1.00 97.44 88 GLU A C 1
ATOM 702 O O . GLU A 1 88 ? 1.789 2.800 19.360 1.00 97.44 88 GLU A O 1
ATOM 707 N N . PHE A 1 89 ? -0.362 2.255 19.048 1.00 97.94 89 PHE A N 1
ATOM 708 C CA . PHE A 1 89 ? -0.140 1.652 17.732 1.00 97.94 89 PHE A CA 1
ATOM 709 C C . PHE A 1 89 ? 0.043 2.668 16.603 1.00 97.94 89 PHE A C 1
ATOM 711 O O . PHE A 1 89 ? 0.698 2.359 15.610 1.00 97.94 89 PHE A O 1
ATOM 718 N N . THR A 1 90 ? -0.486 3.887 16.725 1.00 97.12 90 THR A N 1
ATOM 719 C CA . THR A 1 90 ? -0.355 4.935 15.693 1.00 97.12 90 THR A CA 1
ATOM 720 C C . THR A 1 90 ? 1.094 5.153 15.209 1.00 97.12 90 THR A C 1
ATOM 722 O O . THR A 1 90 ? 1.322 5.118 13.994 1.00 97.12 90 THR A O 1
ATOM 725 N N . PRO A 1 91 ? 2.101 5.356 16.084 1.00 97.69 91 PRO A N 1
ATOM 726 C CA . PRO A 1 91 ? 3.488 5.476 15.643 1.00 97.69 91 PRO A CA 1
ATOM 727 C C . PRO A 1 91 ? 4.036 4.178 15.033 1.00 97.69 91 PRO A C 1
ATOM 729 O O . PRO A 1 91 ? 4.797 4.257 14.071 1.00 97.69 91 PRO A O 1
ATOM 732 N N . LEU A 1 92 ? 3.624 3.001 15.519 1.00 97.81 92 LEU A N 1
ATOM 733 C CA . LEU A 1 92 ? 4.052 1.708 14.967 1.00 97.81 92 LEU A CA 1
ATOM 734 C C . LEU A 1 92 ? 3.566 1.520 13.526 1.00 97.81 92 LEU A C 1
ATOM 736 O O . LEU A 1 92 ? 4.351 1.157 12.653 1.00 97.81 92 LEU A O 1
ATOM 740 N N . TYR A 1 93 ? 2.304 1.863 13.251 1.00 97.00 93 TYR A N 1
ATOM 741 C CA . TYR A 1 93 ? 1.758 1.889 11.893 1.00 97.00 93 TYR A CA 1
ATOM 742 C C . TYR A 1 93 ? 2.548 2.823 10.982 1.00 97.00 93 TYR A C 1
ATOM 744 O O . TYR A 1 93 ? 2.879 2.457 9.856 1.00 97.00 93 TYR A O 1
ATOM 752 N N . LYS A 1 94 ? 2.860 4.033 11.458 1.00 96.88 94 LYS A N 1
ATOM 753 C CA . LYS A 1 94 ? 3.623 5.010 10.674 1.00 96.88 94 LYS A CA 1
ATOM 754 C C . LYS A 1 94 ? 5.012 4.479 10.316 1.00 96.88 94 LYS A C 1
ATOM 756 O O . LYS A 1 94 ? 5.436 4.633 9.173 1.00 96.88 94 LYS A O 1
ATOM 761 N N . THR A 1 95 ? 5.706 3.865 11.270 1.00 97.62 95 THR A N 1
ATOM 762 C CA . THR A 1 95 ? 7.027 3.266 11.042 1.00 97.62 95 THR A CA 1
ATOM 763 C C . THR A 1 95 ? 6.945 2.119 10.042 1.00 97.62 95 THR A C 1
ATOM 765 O O . THR A 1 95 ? 7.646 2.156 9.034 1.00 97.62 95 THR A O 1
ATOM 768 N N . ALA A 1 96 ? 6.029 1.171 10.244 1.00 96.94 96 ALA A N 1
ATOM 769 C CA . ALA A 1 96 ? 5.868 0.028 9.349 1.00 96.94 96 ALA A CA 1
ATOM 770 C C . ALA A 1 96 ? 5.499 0.446 7.912 1.00 96.94 96 ALA A C 1
ATOM 772 O O . ALA A 1 96 ? 6.031 -0.098 6.945 1.00 96.94 96 ALA A O 1
ATOM 773 N N . LEU A 1 97 ? 4.655 1.473 7.752 1.00 96.31 97 LEU A N 1
ATOM 774 C CA . LEU A 1 97 ? 4.336 2.036 6.437 1.00 96.31 97 LEU A CA 1
ATOM 775 C C . LEU A 1 97 ? 5.566 2.639 5.749 1.00 96.31 97 LEU A C 1
ATOM 777 O O . LEU A 1 97 ? 5.727 2.476 4.540 1.00 96.31 97 LEU A O 1
ATOM 781 N N . ASN A 1 98 ? 6.432 3.333 6.492 1.00 95.06 98 ASN A N 1
ATOM 782 C CA . ASN A 1 98 ? 7.667 3.882 5.933 1.00 95.06 98 ASN A CA 1
ATOM 783 C C . ASN A 1 98 ? 8.622 2.767 5.488 1.00 95.06 98 ASN A C 1
ATOM 785 O O . ASN A 1 98 ? 9.163 2.845 4.387 1.00 95.06 98 ASN A O 1
ATOM 789 N N . GLU A 1 99 ? 8.772 1.710 6.285 1.00 93.88 99 GLU A N 1
ATOM 790 C CA . GLU A 1 99 ? 9.587 0.541 5.932 1.00 93.88 99 GLU A CA 1
ATOM 791 C C . GLU A 1 99 ? 9.070 -0.149 4.659 1.00 93.88 99 GLU A C 1
ATOM 793 O O . GLU A 1 99 ? 9.842 -0.465 3.749 1.00 93.88 99 GLU A O 1
ATOM 798 N N . ASP A 1 100 ? 7.749 -0.315 4.541 1.00 94.19 100 ASP A N 1
ATOM 799 C CA . ASP A 1 100 ? 7.114 -0.864 3.341 1.00 94.19 100 ASP A CA 1
ATOM 800 C C . ASP A 1 100 ? 7.337 0.042 2.106 1.00 94.19 100 ASP A C 1
ATOM 802 O O . ASP A 1 100 ? 7.593 -0.452 0.999 1.00 94.19 100 ASP A O 1
ATOM 806 N N . ILE A 1 101 ? 7.303 1.372 2.271 1.00 91.50 101 ILE A N 1
ATOM 807 C CA . ILE A 1 101 ? 7.616 2.341 1.204 1.00 91.50 101 ILE A CA 1
ATOM 808 C C . ILE A 1 101 ? 9.079 2.225 0.764 1.00 91.50 101 ILE A C 1
ATOM 810 O O . ILE A 1 101 ? 9.353 2.168 -0.438 1.00 91.50 101 ILE A O 1
ATOM 814 N N . GLU A 1 102 ? 10.022 2.170 1.701 1.00 89.38 102 GLU A N 1
ATOM 815 C CA . GLU A 1 102 ? 11.447 2.033 1.390 1.00 89.38 102 GLU A CA 1
ATOM 816 C C . GLU A 1 102 ? 11.731 0.718 0.657 1.00 89.38 102 GLU A C 1
ATOM 818 O O . GLU A 1 102 ? 12.372 0.701 -0.402 1.00 89.38 102 GLU A O 1
ATOM 823 N N . ALA A 1 103 ? 11.156 -0.384 1.144 1.00 88.00 103 ALA A N 1
ATOM 824 C CA . ALA A 1 103 ? 11.249 -1.684 0.494 1.00 88.00 103 ALA A CA 1
ATOM 825 C C . ALA A 1 103 ? 10.650 -1.671 -0.924 1.00 88.00 103 ALA A C 1
ATOM 827 O O . ALA A 1 103 ? 11.171 -2.341 -1.826 1.00 88.00 103 ALA A O 1
ATOM 828 N N . LYS A 1 104 ? 9.574 -0.903 -1.147 1.00 87.62 104 LYS A N 1
ATOM 829 C CA . LYS A 1 104 ? 8.950 -0.735 -2.465 1.00 87.62 104 LYS A CA 1
ATOM 830 C C . LYS A 1 104 ? 9.885 -0.026 -3.446 1.00 87.62 104 LYS A C 1
ATOM 832 O O . LYS A 1 104 ? 10.015 -0.490 -4.579 1.00 87.62 104 LYS A O 1
ATOM 837 N N . VAL A 1 105 ? 10.525 1.071 -3.040 1.00 81.81 105 VAL A N 1
ATOM 838 C CA . VAL A 1 105 ? 11.396 1.869 -3.925 1.00 81.81 105 VAL A CA 1
ATOM 839 C C . VAL A 1 105 ? 12.539 1.022 -4.489 1.00 81.81 105 VAL A C 1
ATOM 841 O O . VAL A 1 105 ? 12.807 1.078 -5.688 1.00 81.81 105 VAL A O 1
ATOM 844 N N . GLY A 1 106 ? 13.166 0.186 -3.657 1.00 73.81 106 GLY A N 1
ATOM 845 C CA . GLY A 1 106 ? 14.259 -0.684 -4.101 1.00 73.81 106 GLY A CA 1
ATOM 846 C C . GLY A 1 106 ? 13.818 -1.825 -5.024 1.00 73.81 106 GLY A C 1
ATOM 847 O O . GLY A 1 106 ? 14.556 -2.204 -5.931 1.00 73.81 106 GLY A O 1
ATOM 848 N N . LYS A 1 107 ? 12.618 -2.381 -4.816 1.00 76.62 107 LYS A N 1
ATOM 849 C CA . LYS A 1 107 ? 12.147 -3.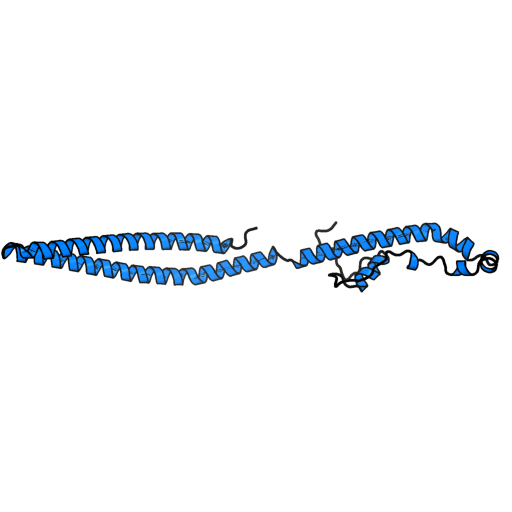582 -5.534 1.00 76.62 107 LYS A CA 1
ATOM 850 C C . LYS A 1 107 ? 11.368 -3.284 -6.811 1.00 76.62 107 LYS A C 1
ATOM 852 O O . LYS A 1 107 ? 11.364 -4.112 -7.717 1.00 76.62 107 LYS A O 1
ATOM 857 N N . TYR A 1 108 ? 10.702 -2.135 -6.890 1.00 78.56 108 TYR A N 1
ATOM 858 C CA . TYR A 1 108 ? 9.772 -1.810 -7.975 1.00 78.56 108 TYR A CA 1
ATOM 859 C C . TYR A 1 108 ? 10.199 -0.546 -8.726 1.00 78.56 108 TYR A C 1
ATOM 861 O O . TYR A 1 108 ? 9.403 0.369 -8.947 1.00 78.56 108 TYR A O 1
ATOM 869 N N . ASN A 1 109 ? 11.470 -0.484 -9.120 1.00 81.69 109 ASN A N 1
ATOM 870 C CA . ASN A 1 109 ? 11.968 0.602 -9.952 1.00 81.69 109 ASN A CA 1
ATOM 871 C C . ASN A 1 109 ? 11.516 0.406 -11.409 1.00 81.69 109 ASN A C 1
ATOM 873 O O . ASN A 1 109 ? 12.084 -0.396 -12.141 1.00 81.69 109 ASN A O 1
ATOM 877 N N . ILE A 1 110 ? 10.505 1.154 -11.846 1.00 84.50 110 ILE A N 1
ATOM 878 C CA . ILE A 1 110 ? 9.994 1.074 -13.224 1.00 84.50 110 ILE A CA 1
ATOM 879 C C . ILE A 1 110 ? 11.007 1.601 -14.248 1.00 84.50 110 ILE A C 1
ATOM 881 O O . ILE A 1 110 ? 10.998 1.148 -15.392 1.00 84.50 110 ILE A O 1
ATOM 885 N N . ASN A 1 111 ? 11.924 2.490 -13.853 1.00 85.00 111 ASN A N 1
ATOM 886 C CA . ASN A 1 111 ? 12.926 3.012 -14.780 1.00 85.00 111 ASN A CA 1
ATOM 887 C C . ASN A 1 111 ? 13.832 1.896 -15.306 1.00 85.00 111 ASN A C 1
ATOM 889 O O . ASN A 1 111 ? 14.135 1.899 -16.491 1.00 85.00 111 ASN A O 1
ATOM 893 N N . SER A 1 112 ? 14.176 0.888 -14.492 1.00 83.50 112 SER A N 1
ATOM 894 C CA . SER A 1 112 ? 14.991 -0.235 -14.979 1.00 83.50 112 SER A CA 1
ATOM 895 C C . SER A 1 112 ? 14.277 -1.050 -16.060 1.00 83.50 112 SER A C 1
ATOM 897 O O . SER A 1 112 ? 14.919 -1.524 -16.994 1.00 83.50 112 SER A O 1
ATOM 899 N N . ILE A 1 113 ? 12.948 -1.171 -15.978 1.00 85.94 113 ILE A N 1
ATOM 900 C CA . ILE A 1 113 ? 12.126 -1.831 -16.999 1.00 85.94 113 ILE A CA 1
ATOM 901 C C . ILE A 1 113 ? 12.113 -0.997 -18.284 1.00 85.94 113 ILE A C 1
ATOM 903 O O . ILE A 1 113 ? 12.306 -1.534 -19.372 1.00 85.94 113 ILE A O 1
ATOM 907 N N . VAL A 1 114 ? 11.906 0.316 -18.166 1.00 88.06 114 VAL A N 1
ATOM 908 C CA . VAL A 1 114 ? 11.904 1.229 -19.318 1.00 88.06 114 VAL A CA 1
ATOM 909 C C . VAL A 1 114 ? 13.268 1.233 -20.007 1.00 88.06 114 VAL A C 1
ATOM 911 O O . VAL A 1 114 ? 13.334 1.090 -21.226 1.00 88.06 114 VAL A O 1
ATOM 914 N N . ASP A 1 115 ? 14.349 1.343 -19.240 1.00 87.88 115 ASP A N 1
ATOM 915 C CA . ASP A 1 115 ? 15.716 1.348 -19.759 1.00 87.88 115 ASP A CA 1
ATOM 916 C C . ASP A 1 115 ? 16.071 0.010 -20.414 1.00 87.88 115 ASP A C 1
ATO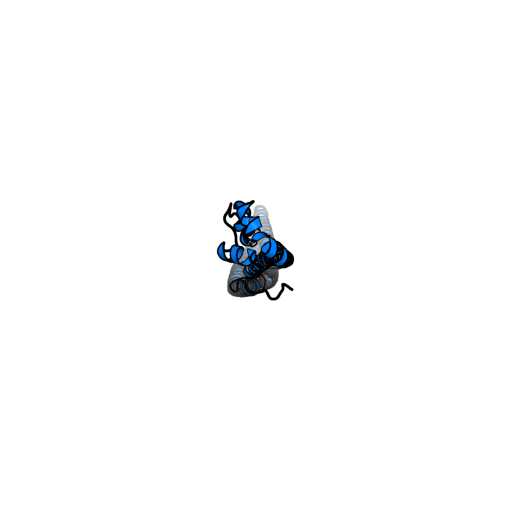M 918 O O . ASP A 1 115 ? 16.700 -0.002 -21.473 1.00 87.88 115 ASP A O 1
ATOM 922 N N . LYS A 1 116 ? 15.586 -1.109 -19.852 1.00 89.75 116 LYS A N 1
ATOM 923 C CA . LYS A 1 116 ? 15.697 -2.432 -20.471 1.00 89.75 116 LYS A CA 1
ATOM 924 C C . LYS A 1 116 ? 15.118 -2.456 -21.877 1.00 89.75 116 LYS A C 1
ATOM 926 O O . LYS A 1 116 ? 15.839 -2.749 -22.828 1.00 89.75 116 LYS A O 1
ATOM 931 N N . TYR A 1 117 ? 13.842 -2.114 -22.016 1.00 90.69 117 TYR A N 1
ATOM 932 C CA . TYR A 1 117 ? 13.187 -2.190 -23.317 1.00 90.69 117 TYR A CA 1
ATOM 933 C C . TYR A 1 117 ? 13.713 -1.142 -24.300 1.00 90.69 117 TYR A C 1
ATOM 935 O O . TYR A 1 117 ? 13.806 -1.422 -25.491 1.00 90.69 117 TYR A O 1
ATOM 943 N N . ARG A 1 118 ? 14.118 0.045 -23.828 1.00 91.19 118 ARG A N 1
ATOM 944 C CA . ARG A 1 118 ? 14.811 1.034 -24.671 1.00 91.19 118 ARG A CA 1
ATOM 945 C C . ARG A 1 118 ? 16.095 0.469 -25.266 1.00 91.19 118 ARG A C 1
ATOM 947 O O . ARG A 1 118 ? 16.324 0.634 -26.461 1.00 91.19 118 ARG A O 1
ATOM 954 N N . TYR A 1 119 ? 16.905 -0.194 -24.444 1.00 93.12 119 TYR A N 1
ATOM 955 C CA . TYR A 1 119 ? 18.139 -0.822 -24.897 1.00 93.12 119 TYR A CA 1
ATOM 956 C C . TYR A 1 119 ? 17.875 -1.973 -25.869 1.00 93.12 119 TYR A C 1
ATOM 958 O O . TYR A 1 119 ? 18.524 -2.031 -26.910 1.00 93.12 119 TYR A O 1
ATOM 966 N N . GLU A 1 120 ? 16.916 -2.854 -25.575 1.00 92.81 120 GLU A N 1
ATOM 967 C CA . GLU A 1 120 ? 16.561 -3.978 -26.453 1.00 92.81 120 GLU A CA 1
ATOM 968 C C . GLU A 1 120 ? 16.074 -3.490 -27.825 1.00 92.81 120 GLU A C 1
ATOM 970 O O . GLU A 1 120 ? 16.635 -3.895 -28.841 1.00 92.81 120 GLU A O 1
ATOM 975 N N . MET A 1 121 ? 15.137 -2.534 -27.867 1.00 92.62 121 MET A N 1
ATOM 976 C CA . MET A 1 121 ? 14.644 -1.956 -29.127 1.00 92.62 121 MET A CA 1
ATOM 977 C C . MET A 1 121 ? 15.776 -1.364 -29.974 1.00 92.62 121 MET A C 1
ATOM 979 O O . MET A 1 121 ? 15.872 -1.622 -31.171 1.00 92.62 121 MET A O 1
ATOM 983 N N . ILE A 1 122 ? 16.658 -0.577 -29.360 1.00 93.81 122 ILE A N 1
ATOM 984 C CA . ILE A 1 122 ? 17.778 0.046 -30.073 1.00 93.81 122 ILE A CA 1
ATOM 985 C C . ILE A 1 122 ? 18.822 -0.983 -30.502 1.00 93.81 122 ILE A C 1
ATOM 987 O O . ILE A 1 122 ? 19.395 -0.848 -31.580 1.00 93.81 122 ILE A O 1
ATOM 991 N N . SER A 1 123 ? 19.047 -2.024 -29.702 1.00 94.25 123 SER A N 1
ATOM 992 C CA . SER A 1 123 ? 19.969 -3.109 -30.044 1.00 94.25 123 SER A CA 1
ATOM 993 C C . SER A 1 123 ? 19.476 -3.912 -31.245 1.00 94.25 123 SER A C 1
ATOM 995 O O . SER A 1 123 ? 20.275 -4.263 -32.111 1.00 94.25 123 SER A O 1
ATOM 997 N N . GLU A 1 124 ? 18.169 -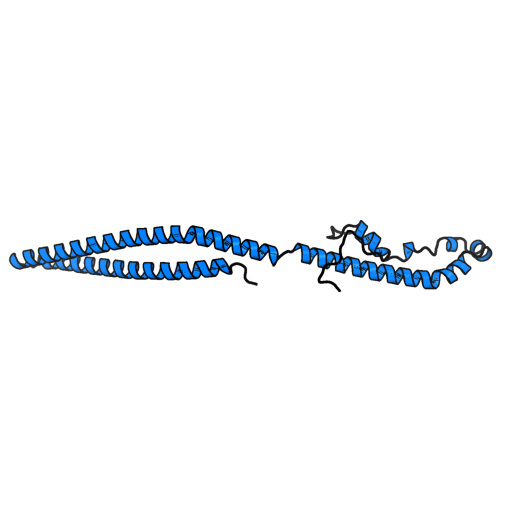4.166 -31.341 1.00 94.81 124 GLU A N 1
ATOM 998 C CA . GLU A 1 124 ? 17.568 -4.815 -32.511 1.00 94.81 124 GLU A CA 1
ATOM 999 C C . GLU A 1 124 ? 17.716 -3.955 -33.771 1.00 94.81 124 GLU A C 1
ATOM 1001 O O . GLU A 1 124 ? 18.162 -4.453 -34.808 1.00 94.81 124 GLU A O 1
ATOM 1006 N N . ILE A 1 125 ? 17.427 -2.652 -33.671 1.00 94.50 125 ILE A N 1
ATOM 1007 C CA . ILE A 1 125 ? 17.594 -1.704 -34.783 1.00 94.50 125 ILE A CA 1
ATOM 1008 C C . ILE A 1 125 ? 19.066 -1.639 -35.220 1.00 94.50 125 ILE A C 1
ATOM 1010 O O . ILE A 1 125 ? 19.353 -1.733 -36.412 1.00 94.50 125 ILE A O 1
ATOM 1014 N N . ALA A 1 126 ? 20.000 -1.553 -34.268 1.00 94.88 126 ALA A N 1
ATOM 1015 C CA . ALA A 1 126 ? 21.436 -1.546 -34.537 1.00 94.88 126 ALA A CA 1
ATOM 1016 C C . ALA A 1 126 ? 21.917 -2.857 -35.174 1.00 94.88 126 ALA A C 1
ATOM 1018 O O . ALA A 1 126 ? 22.708 -2.839 -36.113 1.00 94.88 126 ALA A O 1
ATOM 1019 N N . SER A 1 127 ? 21.411 -4.006 -34.729 1.00 95.88 127 SER A N 1
ATOM 1020 C CA . SER A 1 127 ? 21.726 -5.290 -35.359 1.00 95.88 127 SER A CA 1
ATOM 1021 C C . SER A 1 127 ? 21.282 -5.320 -36.824 1.00 95.88 127 SER A C 1
ATOM 1023 O O . SER A 1 127 ? 22.053 -5.727 -37.693 1.00 95.88 127 SER A O 1
ATOM 1025 N N . MET A 1 128 ? 20.074 -4.830 -37.119 1.00 95.25 128 MET A N 1
ATOM 1026 C CA . MET A 1 128 ? 19.553 -4.753 -38.485 1.00 95.25 128 MET A CA 1
ATOM 1027 C C . MET A 1 128 ? 20.360 -3.781 -39.353 1.00 95.25 128 MET A C 1
ATOM 1029 O O . MET A 1 128 ? 20.779 -4.148 -40.450 1.00 95.25 128 MET A O 1
ATOM 1033 N N . GLY A 1 129 ? 20.630 -2.573 -38.848 1.00 94.38 129 GLY A N 1
ATOM 1034 C CA . GLY A 1 129 ? 21.448 -1.574 -39.538 1.00 94.38 129 GLY A CA 1
ATOM 1035 C C . GLY A 1 129 ? 22.844 -2.099 -39.868 1.00 94.38 129 GLY A C 1
ATOM 1036 O O . GLY A 1 129 ? 23.309 -1.957 -40.997 1.00 94.38 129 GLY A O 1
ATOM 1037 N N . LYS A 1 130 ? 23.474 -2.800 -38.918 1.00 95.06 130 LYS A N 1
ATOM 1038 C CA . LYS A 1 130 ? 24.776 -3.439 -39.124 1.00 95.06 130 LYS A CA 1
ATOM 1039 C C . LYS A 1 130 ? 24.718 -4.536 -40.187 1.00 95.06 130 LYS A C 1
ATOM 1041 O O . LYS A 1 130 ? 25.547 -4.538 -41.084 1.00 95.06 130 LYS A O 1
ATOM 1046 N N . GLN A 1 131 ? 23.726 -5.425 -40.136 1.00 94.88 131 GLN A N 1
ATOM 1047 C CA . GLN A 1 131 ? 23.572 -6.487 -41.139 1.00 94.88 131 GLN A CA 1
ATOM 1048 C C . GLN A 1 131 ? 23.367 -5.932 -42.555 1.00 94.88 131 GLN A C 1
ATOM 1050 O O . GLN A 1 131 ? 23.908 -6.489 -43.508 1.00 94.88 131 GLN A O 1
ATOM 1055 N N . MET A 1 132 ? 22.601 -4.846 -42.707 1.00 94.88 132 MET A N 1
ATOM 1056 C CA . MET A 1 132 ? 22.422 -4.189 -44.006 1.00 94.88 132 MET A CA 1
ATOM 1057 C C . MET A 1 132 ? 23.707 -3.496 -44.473 1.00 94.88 132 MET A C 1
ATOM 1059 O O . MET A 1 132 ? 24.058 -3.600 -45.646 1.00 94.88 132 MET A O 1
ATOM 1063 N N . ALA A 1 133 ? 24.438 -2.842 -43.565 1.00 93.38 133 ALA A N 1
ATOM 1064 C CA . ALA A 1 133 ? 25.732 -2.241 -43.875 1.00 93.38 133 ALA A CA 1
ATOM 1065 C C . ALA A 1 133 ? 26.765 -3.298 -44.301 1.00 93.38 133 ALA A C 1
ATOM 1067 O O . ALA A 1 133 ? 27.433 -3.114 -45.315 1.00 93.38 133 ALA A O 1
ATOM 1068 N N . ASP A 1 134 ? 26.850 -4.421 -43.585 1.00 94.75 134 ASP A N 1
ATOM 1069 C CA . ASP A 1 134 ? 27.746 -5.535 -43.910 1.00 94.75 134 ASP A CA 1
ATOM 1070 C C . ASP A 1 134 ? 27.430 -6.104 -45.309 1.00 94.75 134 ASP A C 1
ATOM 1072 O O . ASP A 1 134 ? 28.337 -6.322 -46.112 1.00 94.75 134 ASP A O 1
ATOM 1076 N N . GLN A 1 135 ? 26.143 -6.278 -45.642 1.00 94.31 135 GLN A N 1
ATOM 1077 C CA . GLN A 1 135 ? 25.708 -6.722 -46.975 1.00 94.31 135 GLN A CA 1
ATOM 1078 C C . GLN A 1 135 ? 26.010 -5.695 -48.073 1.00 94.31 135 GLN A C 1
ATOM 1080 O O . GLN A 1 135 ? 26.473 -6.076 -49.146 1.00 94.31 135 GLN A O 1
ATOM 1085 N N . TYR A 1 136 ? 25.789 -4.403 -47.811 1.00 93.94 136 TYR A N 1
ATOM 1086 C CA . TYR A 1 136 ? 26.148 -3.329 -48.738 1.00 93.94 136 TYR A CA 1
ATOM 1087 C C . TYR A 1 136 ? 27.653 -3.343 -49.027 1.00 93.94 136 TYR A C 1
ATOM 1089 O O . TYR A 1 136 ? 28.062 -3.356 -50.185 1.00 93.94 136 TYR A O 1
ATOM 1097 N N . HIS A 1 137 ? 28.484 -3.400 -47.983 1.00 93.31 137 HIS A N 1
ATOM 1098 C CA . HIS A 1 137 ? 29.939 -3.399 -48.119 1.00 93.31 137 HIS A CA 1
ATOM 1099 C C . HIS A 1 137 ? 30.483 -4.652 -48.813 1.00 93.31 137 HIS A C 1
ATOM 1101 O O . HIS A 1 137 ? 31.528 -4.563 -49.452 1.00 93.31 137 HIS A O 1
ATOM 1107 N N . ALA A 1 138 ? 29.785 -5.788 -48.735 1.00 95.88 138 ALA A N 1
ATOM 1108 C CA . ALA A 1 138 ? 30.186 -7.011 -49.424 1.00 95.88 138 ALA A CA 1
ATOM 1109 C C . ALA A 1 138 ? 30.099 -6.900 -50.958 1.00 95.88 138 ALA A C 1
ATOM 1111 O O . ALA A 1 138 ? 30.938 -7.472 -51.642 1.00 95.88 138 ALA A O 1
ATOM 1112 N N . ILE A 1 139 ? 29.113 -6.167 -51.489 1.00 93.94 139 ILE A N 1
ATOM 1113 C CA . ILE A 1 139 ? 28.896 -6.003 -52.942 1.00 93.94 139 ILE A CA 1
ATOM 1114 C C . ILE A 1 139 ? 29.407 -4.662 -53.482 1.00 93.94 139 ILE A C 1
ATOM 1116 O O . ILE A 1 139 ? 29.518 -4.482 -54.693 1.00 93.94 139 ILE A O 1
ATOM 1120 N N . ALA A 1 140 ? 29.683 -3.702 -52.595 1.00 92.81 140 ALA A N 1
ATOM 1121 C CA . ALA A 1 140 ? 30.064 -2.352 -52.983 1.00 92.81 140 ALA A CA 1
ATOM 1122 C C . ALA A 1 140 ? 31.308 -2.295 -53.885 1.00 92.81 140 ALA A C 1
ATOM 1124 O O . ALA A 1 140 ? 31.238 -1.563 -54.867 1.00 92.81 140 ALA A O 1
ATOM 1125 N N . PRO A 1 141 ? 32.406 -3.038 -53.633 1.00 93.69 141 PRO A N 1
ATOM 1126 C CA . PRO A 1 141 ? 33.584 -2.991 -54.500 1.00 93.69 141 PRO A CA 1
ATOM 1127 C C . PRO A 1 141 ? 33.265 -3.343 -55.957 1.00 93.69 141 PRO A C 1
ATOM 1129 O O . PRO A 1 141 ? 33.611 -2.577 -56.851 1.00 93.69 141 PRO A O 1
ATOM 1132 N N . ASP A 1 142 ? 32.529 -4.436 -56.177 1.00 93.81 142 ASP A N 1
ATOM 1133 C CA . ASP A 1 142 ? 32.176 -4.921 -57.516 1.00 93.81 142 ASP A CA 1
ATOM 1134 C C . ASP A 1 142 ? 31.240 -3.941 -58.246 1.00 93.81 142 ASP A C 1
ATOM 1136 O O . ASP A 1 142 ? 31.353 -3.718 -59.452 1.00 93.81 142 ASP A O 1
ATOM 1140 N N . ILE A 1 143 ? 30.305 -3.325 -57.515 1.00 90.06 143 ILE A N 1
ATOM 1141 C CA . ILE A 1 143 ? 29.387 -2.331 -58.086 1.00 90.06 143 ILE A CA 1
ATOM 1142 C C . ILE A 1 143 ? 30.115 -1.018 -58.382 1.00 90.06 143 ILE A C 1
ATOM 1144 O O . ILE A 1 143 ? 29.876 -0.429 -59.436 1.00 90.06 143 ILE A O 1
ATOM 1148 N N . HIS A 1 144 ? 30.996 -0.555 -57.491 1.00 89.88 144 HIS A N 1
ATOM 1149 C CA . HIS A 1 144 ? 31.778 0.663 -57.700 1.00 89.88 144 HIS A CA 1
ATOM 1150 C C . HIS A 1 144 ? 32.735 0.516 -58.883 1.00 89.88 144 HIS A C 1
ATOM 1152 O O . HIS A 1 144 ? 32.793 1.427 -59.700 1.00 89.88 144 HIS A O 1
ATOM 1158 N N . GLU A 1 145 ? 33.383 -0.642 -59.056 1.00 90.00 145 GLU A N 1
ATOM 1159 C CA . GLU A 1 145 ? 34.206 -0.926 -60.241 1.00 90.00 145 GLU A CA 1
ATOM 1160 C C . GLU A 1 145 ? 33.422 -0.712 -61.547 1.00 90.00 145 GLU A C 1
ATOM 1162 O O . GLU A 1 145 ? 33.911 -0.067 -62.472 1.00 90.00 145 GLU A O 1
ATOM 1167 N N . LEU A 1 146 ? 32.175 -1.190 -61.609 1.00 90.00 146 LEU A N 1
ATOM 1168 C CA . LEU A 1 146 ? 31.326 -1.038 -62.790 1.00 90.00 146 LEU A CA 1
ATOM 1169 C C . LEU A 1 146 ? 30.764 0.383 -62.947 1.00 90.00 146 LEU A C 1
ATOM 1171 O O . LEU A 1 146 ? 30.675 0.899 -64.059 1.00 90.00 146 LEU A O 1
ATOM 1175 N N . PHE A 1 147 ? 30.308 0.995 -61.854 1.00 89.56 147 PHE A N 1
ATOM 1176 C CA . PHE A 1 147 ? 29.580 2.269 -61.890 1.00 89.56 147 PHE A CA 1
ATOM 1177 C C . PHE A 1 147 ? 30.508 3.486 -61.956 1.00 89.56 147 PHE A C 1
ATOM 1179 O O . PHE A 1 147 ? 30.030 4.588 -62.236 1.00 89.56 147 PHE A O 1
ATOM 1186 N N . GLU A 1 148 ? 31.807 3.297 -61.723 1.00 87.88 148 GLU A N 1
ATOM 1187 C CA . GLU A 1 148 ? 32.845 4.316 -61.886 1.00 87.88 148 GLU A CA 1
ATOM 1188 C C . GLU A 1 148 ? 33.542 4.255 -63.261 1.00 87.88 148 GLU A C 1
ATOM 1190 O O . GLU A 1 148 ? 34.287 5.177 -63.594 1.00 87.88 148 GLU A O 1
ATOM 1195 N N . ASP A 1 149 ? 33.269 3.237 -64.094 1.00 91.38 149 ASP A N 1
ATOM 1196 C CA . ASP A 1 149 ? 33.795 3.142 -65.465 1.00 91.38 149 ASP A CA 1
ATOM 1197 C C . ASP A 1 149 ? 33.229 4.261 -66.362 1.00 91.38 149 ASP A C 1
ATOM 1199 O O . ASP A 1 149 ? 32.014 4.429 -66.515 1.00 91.38 149 ASP A O 1
ATOM 1203 N N . GLU A 1 150 ? 34.125 5.020 -66.999 1.00 89.31 150 GLU A N 1
ATOM 1204 C CA . GLU A 1 150 ? 33.769 6.178 -67.825 1.00 89.31 150 GLU A CA 1
ATOM 1205 C C . GLU A 1 150 ? 32.831 5.820 -68.988 1.00 89.31 150 GLU A C 1
ATOM 1207 O O . GLU A 1 150 ? 31.883 6.558 -69.252 1.00 89.31 150 GLU A O 1
ATOM 1212 N N . LYS A 1 151 ? 33.018 4.667 -69.646 1.00 92.19 151 LYS A N 1
ATOM 1213 C CA . LYS A 1 151 ? 32.164 4.240 -70.769 1.00 92.19 151 LYS A CA 1
ATOM 1214 C C . LYS A 1 151 ? 30.779 3.822 -70.294 1.00 92.19 151 LYS A C 1
ATOM 1216 O O . LYS A 1 151 ? 29.792 4.041 -70.999 1.00 92.19 151 LYS A O 1
ATOM 1221 N N . VAL A 1 152 ? 30.695 3.216 -69.1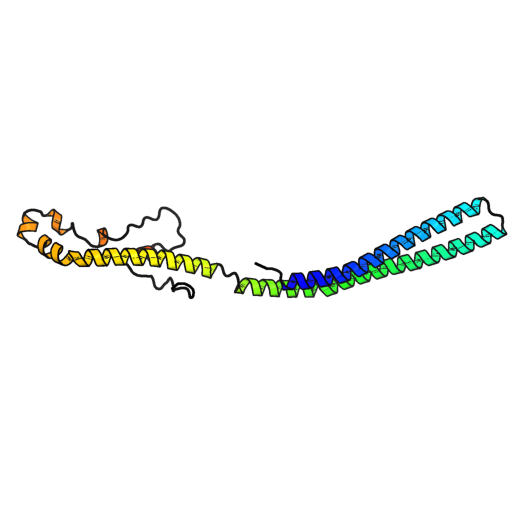10 1.00 88.94 152 VAL A N 1
ATOM 1222 C CA . VAL A 1 152 ? 29.413 2.864 -68.486 1.00 88.94 152 VAL A CA 1
ATOM 1223 C C . VAL A 1 152 ? 28.655 4.130 -68.098 1.00 88.94 152 VAL A C 1
ATOM 1225 O O . VAL A 1 152 ? 27.460 4.227 -68.374 1.00 88.94 152 VAL A O 1
ATOM 1228 N N . ILE A 1 153 ? 29.341 5.128 -67.534 1.00 91.19 153 ILE A N 1
ATOM 1229 C CA . ILE A 1 153 ? 28.745 6.424 -67.186 1.00 91.19 153 ILE A CA 1
ATOM 1230 C C . ILE A 1 153 ? 28.290 7.183 -68.440 1.00 91.19 153 ILE A C 1
ATOM 1232 O O . ILE A 1 153 ? 27.206 7.765 -68.430 1.00 91.19 153 ILE A O 1
ATOM 1236 N N . GLU A 1 154 ? 29.068 7.169 -69.526 1.00 91.00 154 GLU A N 1
ATOM 1237 C CA . GLU A 1 154 ? 28.685 7.794 -70.800 1.00 91.00 154 GLU A CA 1
ATOM 1238 C C . GLU A 1 154 ? 27.416 7.166 -71.395 1.00 91.00 154 GLU A C 1
ATOM 1240 O O . GLU A 1 154 ? 26.536 7.880 -71.880 1.00 91.00 154 GLU A O 1
ATOM 1245 N N . ALA A 1 155 ? 27.299 5.837 -71.332 1.00 91.62 155 ALA A N 1
ATOM 1246 C CA . ALA A 1 155 ? 26.136 5.112 -71.836 1.00 91.62 155 ALA A CA 1
ATOM 1247 C C . ALA A 1 155 ? 24.914 5.204 -70.901 1.00 91.62 155 ALA A C 1
ATOM 1249 O O . ALA A 1 155 ? 23.775 5.214 -71.373 1.00 91.62 155 ALA A O 1
ATOM 1250 N N . PHE A 1 156 ? 25.135 5.281 -69.584 1.00 90.44 156 PHE A N 1
ATOM 1251 C CA . PHE A 1 156 ? 24.089 5.261 -68.558 1.00 90.44 156 PHE A CA 1
ATOM 1252 C C . PHE A 1 156 ? 24.350 6.281 -67.430 1.00 90.44 156 PHE A C 1
ATOM 1254 O O . PHE A 1 156 ? 24.601 5.886 -66.290 1.00 90.44 156 PHE A O 1
ATOM 1261 N N . PRO A 1 157 ? 24.218 7.599 -67.671 1.00 86.00 157 PRO A N 1
ATOM 1262 C CA . PRO A 1 157 ? 24.612 8.636 -66.705 1.00 86.00 157 PRO A CA 1
ATOM 1263 C C . PRO A 1 157 ? 23.935 8.549 -65.326 1.00 86.00 157 PRO A C 1
ATOM 1265 O O . PRO A 1 157 ? 24.491 8.987 -64.318 1.00 86.00 157 PRO A O 1
ATOM 1268 N N . GLN A 1 158 ? 22.732 7.975 -65.259 1.00 85.19 158 GLN A N 1
ATOM 1269 C CA . GLN A 1 158 ? 21.950 7.809 -64.033 1.00 85.19 158 GLN A CA 1
ATOM 1270 C C . GLN A 1 158 ? 22.585 6.858 -63.006 1.00 85.19 158 GLN A C 1
ATOM 1272 O O . GLN A 1 158 ? 22.261 6.947 -61.821 1.00 85.19 158 GLN A O 1
ATOM 1277 N N . VAL A 1 159 ? 23.476 5.949 -63.426 1.00 86.31 159 VAL A N 1
ATOM 1278 C CA . VAL A 1 159 ? 24.041 4.928 -62.522 1.00 86.31 159 VAL A CA 1
ATOM 1279 C C . VAL A 1 159 ? 24.982 5.533 -61.484 1.00 86.31 159 VAL A C 1
ATOM 1281 O O . VAL A 1 159 ? 25.035 5.041 -60.357 1.00 86.31 159 VAL A O 1
ATOM 1284 N N . ARG A 1 160 ? 25.613 6.668 -61.814 1.00 77.62 160 ARG A N 1
ATOM 1285 C CA . ARG A 1 160 ? 26.615 7.366 -60.995 1.00 77.62 160 ARG A CA 1
ATOM 1286 C C . ARG A 1 160 ? 26.166 7.667 -59.562 1.00 77.62 160 ARG A C 1
ATOM 1288 O O . ARG A 1 160 ? 26.991 7.710 -58.659 1.00 77.62 160 ARG A O 1
ATOM 1295 N N . TYR A 1 161 ? 24.869 7.886 -59.351 1.00 79.88 161 TYR A N 1
ATOM 1296 C CA . TYR A 1 161 ? 24.297 8.221 -58.039 1.00 79.88 161 TYR A CA 1
ATO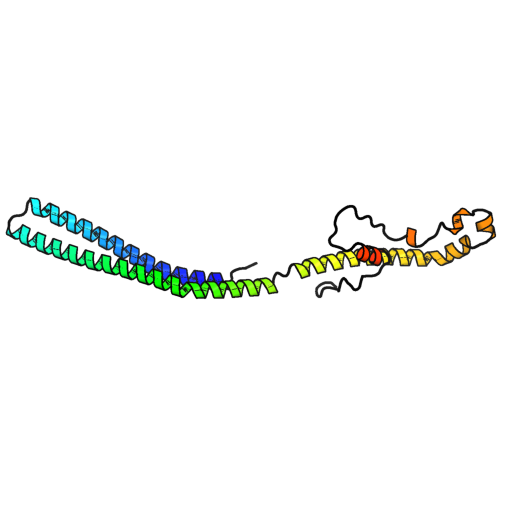M 1297 C C . TYR A 1 161 ? 23.299 7.173 -57.532 1.00 79.88 161 TYR A C 1
ATOM 1299 O O . TYR A 1 161 ? 22.628 7.388 -56.524 1.00 79.88 161 TYR A O 1
ATOM 1307 N N . SER A 1 162 ? 23.164 6.051 -58.244 1.00 84.38 162 SER A N 1
ATOM 1308 C CA . SER A 1 162 ? 22.138 5.044 -57.958 1.00 84.38 162 SER A CA 1
ATOM 1309 C C . SER A 1 162 ? 22.509 4.120 -56.795 1.00 84.38 162 SER A C 1
ATOM 1311 O O . SER A 1 162 ? 21.627 3.650 -56.075 1.00 84.38 162 SER A O 1
ATOM 1313 N N . PHE A 1 163 ? 23.807 3.911 -56.562 1.00 87.81 163 PHE A N 1
ATOM 1314 C CA . PHE A 1 163 ? 24.321 3.054 -55.500 1.00 87.81 163 PHE A CA 1
ATOM 1315 C C . PHE A 1 163 ? 24.900 3.898 -54.356 1.00 87.81 163 PHE A C 1
ATOM 1317 O O . PHE A 1 163 ? 26.070 4.270 -54.360 1.00 87.81 163 PHE A O 1
ATOM 1324 N N . ASN A 1 164 ? 24.039 4.252 -53.397 1.00 85.06 164 ASN A N 1
ATOM 1325 C CA . ASN A 1 164 ? 24.393 5.022 -52.204 1.00 85.06 164 ASN A CA 1
ATOM 1326 C C . ASN A 1 164 ? 23.974 4.253 -50.945 1.00 85.06 164 ASN A C 1
ATOM 1328 O O . ASN A 1 164 ? 22.818 3.847 -50.828 1.00 85.06 164 ASN A O 1
ATOM 1332 N N . GLN A 1 165 ? 24.897 4.106 -49.995 1.00 83.12 165 GLN A N 1
ATOM 1333 C CA . GLN A 1 165 ? 24.689 3.429 -48.715 1.00 83.12 165 GLN A CA 1
ATOM 1334 C C . GLN A 1 165 ? 23.470 3.939 -47.932 1.00 83.12 165 GLN A C 1
ATOM 1336 O O . GLN A 1 165 ? 22.790 3.145 -47.284 1.00 83.12 165 GLN A O 1
ATOM 1341 N N . ASP A 1 166 ? 23.154 5.235 -47.993 1.00 83.88 166 ASP A N 1
ATOM 1342 C CA . ASP A 1 166 ? 22.025 5.809 -47.249 1.00 83.88 166 ASP A CA 1
ATOM 1343 C C . ASP A 1 166 ? 20.660 5.276 -47.709 1.00 83.88 166 ASP A C 1
ATOM 1345 O O . ASP A 1 166 ? 19.732 5.204 -46.904 1.00 83.88 166 ASP A O 1
ATOM 1349 N N . HIS A 1 167 ? 20.537 4.839 -48.967 1.00 85.81 167 HIS A N 1
ATOM 1350 C CA . HIS A 1 167 ? 19.314 4.209 -49.480 1.00 85.81 167 HIS A CA 1
ATOM 1351 C C . HIS A 1 167 ? 19.106 2.783 -48.955 1.00 85.81 167 HIS A C 1
ATOM 1353 O O . HIS A 1 167 ? 18.006 2.245 -49.058 1.00 85.81 167 HIS A O 1
ATOM 1359 N N . TRP A 1 168 ? 20.150 2.176 -48.389 1.00 87.62 168 TRP A N 1
ATOM 1360 C CA . TRP A 1 168 ? 20.163 0.780 -47.954 1.00 87.62 168 TRP A CA 1
ATOM 1361 C C . TRP A 1 168 ? 20.224 0.640 -46.431 1.00 87.62 168 TRP A C 1
ATOM 1363 O O . TRP A 1 168 ? 20.563 -0.421 -45.918 1.00 87.62 168 TRP A O 1
ATOM 1373 N N . LYS A 1 169 ? 19.880 1.700 -45.693 1.00 89.06 169 LYS A N 1
ATOM 1374 C CA . LYS A 1 169 ? 19.653 1.644 -44.244 1.00 89.06 169 LYS A CA 1
ATOM 1375 C C . LYS A 1 169 ? 18.189 1.292 -43.947 1.00 89.06 169 LYS A C 1
ATOM 1377 O O . LYS A 1 169 ? 17.315 1.571 -44.775 1.00 89.06 169 LYS A O 1
ATOM 1382 N N . PRO A 1 170 ? 17.875 0.730 -42.765 1.00 91.75 170 PRO A N 1
ATOM 1383 C CA . PRO A 1 170 ? 16.488 0.547 -42.363 1.00 91.75 170 PRO A CA 1
ATOM 1384 C C . PRO A 1 170 ? 15.754 1.896 -42.357 1.00 91.75 170 PRO A C 1
ATOM 1386 O O . PRO A 1 170 ? 16.318 2.925 -41.988 1.00 91.75 170 PRO A O 1
ATOM 1389 N N . THR A 1 171 ? 14.489 1.907 -42.774 1.00 89.88 171 THR A N 1
ATOM 1390 C CA . THR A 1 171 ? 13.693 3.141 -42.830 1.00 89.88 171 THR A CA 1
ATOM 1391 C C . THR A 1 171 ? 12.988 3.381 -41.500 1.00 89.88 171 THR A C 1
ATOM 1393 O O . THR A 1 171 ? 12.297 2.501 -40.992 1.00 89.88 171 THR A O 1
ATOM 1396 N N . TYR A 1 172 ? 13.111 4.595 -40.963 1.00 89.75 172 TYR A N 1
ATOM 1397 C CA . TYR A 1 172 ? 12.376 5.032 -39.780 1.00 89.75 172 TYR A CA 1
ATOM 1398 C C . TYR A 1 172 ? 11.565 6.290 -40.083 1.00 89.75 172 TYR A C 1
ATOM 1400 O O . TYR A 1 172 ? 12.105 7.310 -40.514 1.00 89.75 172 TYR A O 1
ATOM 1408 N N . GLN A 1 173 ? 10.265 6.223 -39.810 1.00 87.69 173 GLN A N 1
ATOM 1409 C CA . GLN A 1 173 ? 9.358 7.358 -39.891 1.00 87.69 173 GLN A CA 1
ATOM 1410 C C . GLN A 1 173 ? 8.583 7.469 -38.580 1.00 87.69 173 GLN A C 1
ATOM 1412 O O . GLN A 1 173 ? 7.827 6.576 -38.203 1.00 87.69 173 GLN A O 1
ATOM 1417 N N . GLU A 1 174 ? 8.768 8.584 -37.879 1.00 82.81 174 GLU A N 1
ATOM 1418 C CA . GLU A 1 174 ? 8.089 8.832 -36.611 1.00 82.81 174 GLU A CA 1
ATOM 1419 C C . GLU A 1 174 ? 6.660 9.325 -36.872 1.00 82.81 174 GLU A C 1
ATOM 1421 O O . GLU A 1 174 ? 6.423 10.506 -37.114 1.00 82.81 174 GLU A O 1
ATOM 1426 N N . ALA A 1 175 ? 5.700 8.401 -36.858 1.00 77.88 175 ALA A N 1
ATOM 1427 C CA . ALA A 1 175 ? 4.278 8.718 -37.010 1.00 77.88 175 ALA A CA 1
ATOM 1428 C C . ALA A 1 175 ? 3.594 9.079 -35.676 1.00 77.88 175 ALA A C 1
ATOM 1430 O O . ALA A 1 175 ? 2.478 9.593 -35.658 1.00 77.88 175 ALA A O 1
ATOM 1431 N N . SER A 1 176 ? 4.220 8.776 -34.537 1.00 78.94 176 SER A N 1
ATOM 1432 C CA . SER A 1 176 ? 3.665 8.971 -33.192 1.00 78.94 176 SER A CA 1
ATOM 1433 C C . SER A 1 176 ? 4.779 9.207 -32.180 1.00 78.94 176 SER A C 1
ATOM 1435 O O . SER A 1 176 ? 5.920 8.836 -32.431 1.00 78.94 176 SER A O 1
ATOM 1437 N N . LYS A 1 177 ? 4.451 9.806 -31.026 1.00 81.31 177 LYS A N 1
ATOM 1438 C CA . LYS A 1 177 ? 5.424 10.014 -29.943 1.00 81.31 177 LYS A CA 1
ATOM 1439 C C . LYS A 1 177 ? 5.991 8.670 -29.489 1.00 81.31 177 LYS A C 1
ATOM 1441 O O . LYS A 1 177 ? 5.226 7.789 -29.098 1.00 81.31 177 LYS A O 1
ATOM 1446 N N . THR A 1 178 ? 7.313 8.539 -29.505 1.00 82.88 178 THR A N 1
ATOM 1447 C CA . THR A 1 178 ? 8.005 7.316 -29.081 1.00 82.88 178 THR A CA 1
ATOM 1448 C C . THR A 1 178 ? 8.717 7.504 -27.739 1.00 82.88 178 THR A C 1
ATOM 1450 O O . THR A 1 178 ? 8.947 8.623 -27.277 1.00 82.88 178 THR A O 1
ATOM 1453 N N . VAL A 1 179 ? 9.048 6.392 -27.074 1.00 83.62 179 VAL A N 1
ATOM 1454 C CA . VAL A 1 179 ? 9.845 6.399 -25.830 1.00 83.62 179 VAL A CA 1
ATOM 1455 C C . VAL A 1 179 ? 11.345 6.568 -26.084 1.00 83.62 179 VAL A C 1
ATOM 1457 O O . VAL A 1 179 ? 12.101 6.737 -25.122 1.00 83.62 179 VAL A O 1
ATOM 1460 N N . LEU A 1 180 ? 11.761 6.493 -27.350 1.00 85.62 180 LEU A N 1
ATOM 1461 C CA . LEU A 1 180 ? 13.134 6.623 -27.820 1.00 85.62 180 LEU A CA 1
ATOM 1462 C C . LEU A 1 180 ? 13.356 8.032 -28.363 1.00 85.62 180 LEU A C 1
ATOM 1464 O O . LEU A 1 180 ? 12.461 8.641 -28.941 1.00 85.62 180 LEU A O 1
ATOM 1468 N N . ASN A 1 181 ? 14.562 8.568 -28.200 1.00 88.50 181 ASN A N 1
ATOM 1469 C CA . ASN A 1 181 ? 14.903 9.801 -28.891 1.00 88.50 181 ASN A CA 1
ATOM 1470 C C . ASN A 1 181 ? 15.101 9.494 -30.381 1.00 88.50 181 ASN A C 1
ATOM 1472 O O . ASN A 1 181 ? 15.819 8.563 -30.741 1.00 88.50 181 ASN A O 1
ATOM 1476 N N . ARG A 1 182 ? 14.519 10.317 -31.252 1.00 89.81 182 ARG A N 1
ATOM 1477 C CA . ARG A 1 182 ? 14.682 10.222 -32.705 1.00 89.81 182 ARG A CA 1
ATOM 1478 C C . ARG A 1 182 ? 16.148 10.097 -33.146 1.00 89.81 182 ARG A C 1
ATOM 1480 O O . ARG A 1 182 ? 16.447 9.289 -34.019 1.00 89.81 182 ARG A O 1
ATOM 1487 N N . ASN A 1 183 ? 17.064 10.836 -32.520 1.00 90.06 183 ASN A N 1
ATOM 1488 C CA . ASN A 1 183 ? 18.491 10.775 -32.854 1.00 90.06 183 ASN A CA 1
ATOM 1489 C C . ASN A 1 183 ? 19.113 9.421 -32.487 1.00 90.06 183 ASN A C 1
ATOM 1491 O O . ASN A 1 183 ? 19.903 8.886 -33.257 1.00 90.06 183 ASN A O 1
ATOM 1495 N N . GLN A 1 184 ? 18.695 8.831 -31.361 1.00 90.81 184 GLN A N 1
ATOM 1496 C CA . GLN A 1 184 ? 19.156 7.504 -30.943 1.00 90.81 184 GLN A CA 1
ATOM 1497 C C . GLN A 1 184 ? 18.749 6.436 -31.961 1.00 90.81 184 GLN A C 1
ATOM 1499 O O . GLN A 1 184 ? 19.536 5.548 -32.273 1.00 90.81 184 GLN A O 1
ATOM 1504 N N . VAL A 1 185 ? 17.533 6.548 -32.505 1.00 92.19 185 VAL A N 1
ATOM 1505 C CA . VAL A 1 185 ? 17.054 5.642 -33.553 1.00 92.19 185 VAL A CA 1
ATOM 1506 C C . VAL A 1 185 ? 17.885 5.805 -34.822 1.00 92.19 185 VAL A C 1
ATOM 1508 O O . VAL A 1 185 ? 18.345 4.804 -35.353 1.00 92.19 185 VAL A O 1
ATOM 1511 N N . PHE A 1 186 ? 18.137 7.036 -35.284 1.00 91.44 186 PHE A N 1
ATOM 1512 C CA . PHE A 1 186 ? 18.936 7.276 -36.494 1.00 91.44 186 PHE A CA 1
ATOM 1513 C C . PHE A 1 186 ? 20.378 6.773 -36.399 1.00 91.44 186 PHE A C 1
ATOM 1515 O O . PHE A 1 186 ? 20.883 6.211 -37.369 1.00 91.44 186 PHE A O 1
ATOM 1522 N N . GLU A 1 187 ? 21.030 6.930 -35.247 1.00 90.69 187 GLU A N 1
ATOM 1523 C CA . GLU A 1 187 ? 22.350 6.334 -34.997 1.00 90.69 187 GLU A CA 1
ATOM 1524 C C . GLU A 1 187 ? 22.293 4.798 -35.088 1.00 90.69 187 GLU A C 1
ATOM 1526 O O . GLU A 1 187 ? 23.140 4.176 -35.737 1.00 90.69 187 GLU A O 1
ATOM 1531 N N . ALA A 1 188 ? 21.239 4.192 -34.530 1.00 93.62 188 ALA A N 1
ATOM 1532 C CA . ALA A 1 188 ? 21.006 2.754 -34.604 1.00 93.62 188 ALA A CA 1
ATOM 1533 C C . ALA A 1 188 ? 20.735 2.256 -36.030 1.00 93.62 188 ALA A C 1
ATOM 1535 O O . ALA A 1 188 ? 21.181 1.165 -36.372 1.00 93.62 188 ALA A O 1
ATOM 1536 N N . LEU A 1 189 ? 20.114 3.048 -36.914 1.00 92.75 189 LEU A N 1
ATOM 1537 C CA . LEU A 1 189 ? 19.958 2.666 -38.331 1.00 92.75 189 LEU A CA 1
ATOM 1538 C C . LEU A 1 189 ? 21.309 2.440 -39.029 1.00 92.75 189 LEU A C 1
ATOM 1540 O O . LEU A 1 189 ? 21.385 1.664 -39.977 1.00 92.75 189 LEU A O 1
ATOM 1544 N N . GLY A 1 190 ? 22.373 3.104 -38.566 1.00 88.62 190 GLY A N 1
ATOM 1545 C CA . GLY A 1 190 ? 23.742 2.906 -39.051 1.00 88.62 190 GLY A CA 1
ATOM 1546 C C . GLY A 1 190 ? 24.470 1.712 -38.428 1.00 88.62 190 GLY A C 1
ATOM 1547 O O . GLY A 1 190 ? 25.612 1.451 -38.787 1.00 88.62 190 GLY A O 1
ATOM 1548 N N . GLY A 1 191 ? 23.837 0.999 -37.496 1.00 91.19 191 GLY A N 1
ATOM 1549 C CA . GLY A 1 191 ? 24.420 -0.154 -36.816 1.00 91.19 191 GLY A CA 1
ATOM 1550 C C . GLY A 1 191 ? 25.103 0.141 -35.479 1.00 91.19 191 GLY A C 1
ATOM 1551 O O . GLY A 1 191 ? 25.792 -0.729 -34.944 1.00 91.19 191 GLY A O 1
ATOM 1552 N N . TYR A 1 192 ? 24.919 1.342 -34.922 1.00 90.62 192 TYR A N 1
ATOM 1553 C CA . TYR A 1 192 ? 25.579 1.776 -33.688 1.00 90.62 192 TYR A CA 1
ATOM 1554 C C . TYR A 1 192 ? 24.588 1.931 -32.536 1.00 90.62 192 TYR A C 1
ATOM 1556 O O . TYR A 1 192 ? 23.527 2.523 -32.690 1.00 90.62 192 TYR A O 1
ATOM 1564 N N . ILE A 1 193 ? 24.952 1.450 -31.347 1.00 90.50 193 ILE A N 1
ATOM 1565 C CA . ILE A 1 193 ? 24.164 1.699 -30.136 1.00 90.50 193 ILE A CA 1
ATOM 1566 C C . ILE A 1 193 ? 24.628 3.035 -29.526 1.00 90.50 193 ILE A C 1
ATOM 1568 O O . ILE A 1 193 ? 25.805 3.147 -29.171 1.00 90.50 193 ILE A O 1
ATOM 1572 N N . PRO A 1 194 ? 23.743 4.037 -29.371 1.00 88.75 194 PRO A N 1
ATOM 1573 C CA . PRO A 1 194 ? 24.089 5.328 -28.784 1.00 88.75 194 PRO A CA 1
ATOM 1574 C C . PRO A 1 194 ? 24.598 5.192 -27.348 1.00 88.75 194 PRO A C 1
ATOM 1576 O O . PRO A 1 194 ? 23.977 4.527 -26.518 1.00 88.75 194 PRO A O 1
ATOM 1579 N N . ALA A 1 195 ? 25.659 5.926 -27.004 1.00 85.56 195 ALA A N 1
ATOM 1580 C CA . ALA A 1 195 ? 26.233 5.926 -25.651 1.00 85.56 195 ALA A CA 1
ATOM 1581 C C . ALA A 1 195 ? 25.258 6.425 -24.564 1.00 85.56 195 ALA A C 1
ATOM 1583 O O . ALA A 1 195 ? 25.434 6.143 -23.381 1.00 85.56 195 ALA A O 1
ATOM 1584 N N . SER A 1 196 ? 24.217 7.160 -24.966 1.00 85.12 196 SER A N 1
ATOM 1585 C CA . SER A 1 196 ? 23.160 7.651 -24.078 1.00 85.12 196 SER A CA 1
ATOM 1586 C C . SER A 1 196 ? 22.191 6.563 -23.596 1.00 85.12 196 SER A C 1
ATOM 1588 O O . SER A 1 196 ? 21.410 6.829 -22.685 1.00 85.12 196 SER A O 1
ATOM 1590 N N . ILE A 1 197 ? 22.233 5.355 -24.173 1.00 84.94 197 ILE A N 1
ATOM 1591 C CA . ILE A 1 197 ? 21.429 4.203 -23.747 1.00 84.94 197 ILE A CA 1
ATOM 1592 C C . ILE A 1 197 ? 22.385 3.132 -23.206 1.00 84.94 197 ILE A C 1
ATOM 1594 O O . ILE A 1 197 ? 22.832 2.258 -23.954 1.00 84.94 197 ILE A O 1
ATOM 1598 N N . PRO A 1 198 ? 22.752 3.204 -21.915 1.00 81.94 198 PRO A N 1
ATOM 1599 C CA . PRO A 1 198 ? 23.674 2.244 -21.331 1.00 81.94 198 PRO A CA 1
ATOM 1600 C C . PRO A 1 198 ? 23.048 0.850 -21.301 1.00 81.94 198 PRO A C 1
ATOM 1602 O O . PRO A 1 198 ? 21.852 0.696 -21.052 1.00 81.94 198 PRO A O 1
ATOM 1605 N N . LYS A 1 199 ? 23.881 -0.175 -21.502 1.00 86.12 199 LYS A N 1
ATOM 1606 C CA . LYS A 1 199 ? 23.465 -1.573 -21.393 1.00 86.12 199 LYS A CA 1
ATOM 1607 C C . LYS A 1 199 ? 22.982 -1.873 -19.964 1.00 86.12 199 LYS A C 1
ATOM 1609 O O . LYS A 1 199 ? 23.773 -1.745 -19.023 1.00 86.12 199 LYS A O 1
ATOM 1614 N N . PRO A 1 200 ? 21.720 -2.289 -19.775 1.00 84.94 200 PRO A N 1
ATOM 1615 C CA . PRO A 1 200 ? 21.213 -2.715 -18.478 1.00 84.94 200 PRO A CA 1
ATOM 1616 C C . PRO A 1 200 ? 21.930 -3.980 -18.003 1.00 84.94 200 PRO A C 1
ATOM 1618 O O . PRO A 1 200 ? 22.301 -4.833 -18.807 1.00 84.94 200 PRO A O 1
ATOM 1621 N N . LYS A 1 201 ? 22.070 -4.139 -16.682 1.00 76.81 201 LYS A N 1
ATOM 1622 C CA . LYS A 1 201 ? 22.771 -5.284 -16.066 1.00 76.81 201 LYS A CA 1
ATOM 1623 C C . LYS A 1 201 ? 22.173 -6.647 -16.437 1.00 76.81 201 LYS A C 1
ATOM 1625 O O . LYS A 1 201 ? 22.898 -7.636 -16.455 1.00 76.81 201 LYS A O 1
ATOM 1630 N N . ASP A 1 202 ? 20.878 -6.679 -16.740 1.00 71.94 202 ASP A N 1
ATOM 1631 C CA . ASP A 1 202 ? 20.108 -7.911 -16.937 1.00 71.94 202 ASP A CA 1
ATOM 1632 C C . ASP A 1 202 ? 19.929 -8.298 -18.417 1.00 71.94 202 ASP A C 1
ATOM 1634 O O . ASP A 1 202 ? 19.285 -9.305 -18.715 1.00 71.94 202 ASP A O 1
ATOM 1638 N N . VAL A 1 203 ? 20.472 -7.509 -19.353 1.00 71.19 203 VAL A N 1
ATOM 1639 C CA . VAL A 1 203 ? 20.414 -7.794 -20.796 1.00 71.19 203 VAL A CA 1
ATOM 1640 C C . VAL A 1 203 ? 21.752 -8.377 -21.244 1.00 71.19 203 VAL A C 1
ATOM 1642 O O . VAL A 1 203 ? 22.806 -7.817 -20.940 1.00 71.19 203 VAL A O 1
ATOM 1645 N N . LYS A 1 204 ? 21.715 -9.523 -21.936 1.00 58.44 204 LYS A N 1
ATOM 1646 C CA . LYS A 1 204 ? 22.913 -10.211 -22.443 1.00 58.44 204 LYS A CA 1
ATOM 1647 C C . LYS A 1 204 ? 23.512 -9.546 -23.667 1.00 58.44 204 LYS A C 1
ATOM 1649 O O . LYS A 1 204 ? 22.794 -8.868 -24.419 1.00 58.44 204 LYS A O 1
#

pLDDT: mean 91.45, std 6.27, range [58.44, 97.94]

Mean predicted aligned error: 9.72 Å

Solvent-accessible surface area (backbone atoms only — not comparable to full-atom values): 11416 Å² total; per-residue (Å²): 140,83,70,52,65,49,36,50,53,54,49,51,55,50,49,56,56,49,51,56,54,51,52,52,51,50,53,46,52,52,50,46,51,51,41,52,52,50,40,50,51,41,54,58,57,45,77,81,42,54,75,71,53,35,54,51,38,53,52,51,38,52,51,41,52,54,52,45,54,51,47,52,51,53,51,53,50,50,52,52,51,54,50,50,50,51,62,64,45,51,61,54,49,55,52,23,47,49,54,25,50,55,55,42,59,75,74,66,52,61,62,60,56,53,48,40,52,54,37,51,56,41,49,53,42,9,50,51,11,35,54,38,49,54,57,50,63,70,49,41,63,68,50,47,62,56,47,67,33,68,69,50,33,72,77,40,63,71,50,68,73,66,84,50,74,81,79,55,41,68,88,86,78,88,87,63,95,65,96,63,58,70,67,50,52,58,46,6,28,70,34,37,74,46,86,90,56,63,83,46,92,90,60,134

Foldseek 3Di:
DDLQVQLVVLVVVLVVVVVVLVVVLVVLVVLLVVLVVLLVVLVVVCVPDDPVSNVVSVVVNVVSVVVNVVSVVVNVVSVVVNVVSCVVSVVVNVVSNVVSVVVCCVPPPCVLVLLQVQQVVLQVLLVQLVVLVVVLVVCVVVLCVQLVDPVNCVVPVVSVPVRDSVVRFDDDDPPDDDSYDPVQSVCSSNNDHDPVRDDRPPDD

Sequence (204 aa):
MKLFNETEKVIAEYKERVNKLDLQEQELHAELNALQEEHTALILDQEGANLSERIYLKSQAKEVVGKSEIVNGMIEELGEEKAALRMEFTPLYKTALNEDIEAKVGKYNINSIVDKYRYEMISEIASMGKQMADQYHAIAPDIHELFEDEKVIEAFPQVRYSFNQDHWKPTYQEASKTVLNRNQVFEALGGYIPASIPKPKDVK

Secondary structure (DSSP, 8-state):
--S-HHHHHHHHHHHHHHHHHHHHHHHHHHHHHHHHHHHHHHHHHTTT--HHHHHHHHHHHHHHHHHHHHHHHHHHHHHHHHHHHHHHHHHHHHHHHHHHHHHHHHH--HHHHHHHHHHHHHHHHHHHHHHHHHHHHHHHHHHHHHHT-HHHHHH-GGGGGT--GGGGSPP----S--SS-HHHHHHHHTT---TTSPPPTT--

Radius of gyration: 43.47 Å; Cα contacts (8 Å, |Δi|>4): 138; chains: 1; bounding box: 82×21×127 Å